Protein AF-A0A379VTI3-F1 (afdb_monomer_lite)

Secondary structure (DSSP, 8-state):
---EEE-SB-TTSHHHHHHHHTTSSEEE---HHHHHHHHHHHHTT-SEEEE-TTTTSTTSTTTTTTB-STT-----EEEEEETTEEEEEEEP---SEEEEE-SEEETT--EE-TTSS--TTHHHHHHHHHTTT-EEEEEESEEE-TT-S-TTTEEE-GGG-SEEEE-TT--SSTT-PPP-TTTTTSS-----S--PPPSSHHHHHHHHHHTT--TT-EEEE-SSTTTTHHHHHHHTT-GGGSEEE-TTSEESSEEPPGGGTT-EES-SEE--HHHHHHHHHTT--SEEEEE-SEE-TT--EE-SEETTEE-B-TTHHHHHTT-SSEEEE--SS-SS-EEEEETTEEEEEE----

Sequence (354 aa):
MVKWALCGHWGQSPRISELAEQNKIAAYNYPQGVLTQTLRASAAHQPGILSDIGIGTFVDPRQQGGKLNDVTKEDLIKLVEIDNKEYLYYKAIAPNVAFIRATTCDSEGYASFEDEVMYLDALVIAQAVHNNGGIVMMQVQKMVKKATLHPKSVRIPGYLVDIVVVDADQTQLYGGAPVNRFISGDFTLDDSTQLTLPLNQRKLVARRALFEMRKGAVGNVGVGIADGIGLVAREEGCADDFVLTVETGPVGGITSQGVAFGANVNTRAILDMTSQFDFYHGGGLDVCYLSFAEVDQHGNVGVHKFNGKIMGTGGFIDISATSQKIIFCGTLTAGSLKTEITDGKLNILQEGRR

InterPro domains:
  IPR004165 Coenzyme A transferase family I [PF01144] (2-166)
  IPR004165 Coenzyme A transferase family I [SM00882] (2-167)
  IPR037171 NagB/RpiA transferase-like [SSF100950] (1-178)
  IPR037171 NagB/RpiA transferase-like [SSF100950] (198-353)

pLDDT: mean 95.96, std 6.1, range [61.56, 98.94]

Structure (mmCIF, N/CA/C/O backbone):
data_AF-A0A379VTI3-F1
#
_entry.id   AF-A0A379VTI3-F1
#
loop_
_atom_site.group_PDB
_atom_site.id
_atom_site.type_symbol
_atom_site.label_atom_id
_atom_site.label_alt_id
_atom_site.label_comp_id
_atom_site.label_asym_id
_atom_site.label_entity_id
_atom_site.label_seq_id
_atom_site.pdbx_PDB_ins_code
_atom_site.Cartn_x
_atom_site.Cartn_y
_atom_site.Cartn_z
_atom_site.occupancy
_atom_site.B_iso_or_equiv
_atom_site.auth_seq_id
_atom_site.auth_comp_id
_atom_site.auth_asym_id
_atom_site.auth_atom_id
_atom_site.pdbx_PDB_model_num
ATOM 1 N N . MET A 1 1 ? 6.331 17.717 -19.295 1.00 89.88 1 MET A N 1
ATOM 2 C CA . MET A 1 1 ? 7.233 16.580 -19.011 1.00 89.88 1 MET A CA 1
ATOM 3 C C . MET A 1 1 ? 6.442 15.278 -18.916 1.00 89.88 1 MET A C 1
ATOM 5 O O . MET A 1 1 ? 6.730 14.379 -19.686 1.00 89.88 1 MET A O 1
ATOM 9 N N . VAL A 1 2 ? 5.409 15.188 -18.068 1.00 97.38 2 VAL A N 1
ATOM 10 C CA . VAL A 1 2 ? 4.504 14.019 -17.994 1.00 97.38 2 VAL A CA 1
ATOM 11 C C . VAL A 1 2 ? 3.337 14.166 -18.981 1.00 97.38 2 VAL A C 1
ATOM 13 O O . VAL A 1 2 ? 2.797 15.263 -19.107 1.00 97.38 2 VAL A O 1
ATOM 16 N N . LYS A 1 3 ? 2.960 13.080 -19.672 1.00 98.00 3 LYS A N 1
ATOM 17 C CA . LYS A 1 3 ? 1.801 13.010 -20.597 1.00 98.00 3 LYS A CA 1
ATOM 18 C C . LYS A 1 3 ? 0.770 11.932 -20.230 1.00 98.00 3 LYS A C 1
ATOM 20 O O . LYS A 1 3 ? -0.365 11.980 -20.691 1.00 98.00 3 LYS A O 1
ATOM 25 N N . TRP A 1 4 ? 1.181 10.952 -19.430 1.00 98.62 4 TRP A N 1
ATOM 26 C CA . TRP A 1 4 ? 0.410 9.769 -19.064 1.00 98.62 4 TRP A CA 1
ATOM 27 C C . TRP A 1 4 ? 0.851 9.318 -17.670 1.00 98.62 4 TRP A C 1
ATOM 29 O O . TRP A 1 4 ? 2.053 9.349 -17.391 1.00 98.62 4 TRP A O 1
ATOM 39 N N . ALA A 1 5 ? -0.090 8.930 -16.812 1.00 98.75 5 ALA A N 1
ATOM 40 C CA . ALA A 1 5 ? 0.184 8.407 -15.478 1.00 98.75 5 ALA A CA 1
ATOM 41 C C . ALA A 1 5 ? -0.822 7.314 -15.080 1.00 98.75 5 ALA A C 1
ATOM 43 O O . ALA A 1 5 ? -2.031 7.459 -15.271 1.00 98.75 5 ALA A O 1
ATOM 44 N N . LEU A 1 6 ? -0.301 6.249 -14.474 1.00 98.81 6 LEU A N 1
ATOM 45 C CA . LEU A 1 6 ? -1.049 5.196 -13.793 1.00 98.81 6 LEU A CA 1
ATOM 46 C C . LEU A 1 6 ? -0.513 5.112 -12.365 1.00 98.81 6 LEU A C 1
ATOM 48 O O . LEU A 1 6 ? 0.669 4.836 -12.167 1.00 98.81 6 LEU A O 1
ATOM 52 N N . CYS A 1 7 ? -1.366 5.381 -11.381 1.00 98.69 7 CYS A N 1
ATOM 53 C CA . CYS A 1 7 ? -0.973 5.402 -9.971 1.00 98.69 7 CYS A CA 1
ATOM 54 C C . CYS A 1 7 ? -2.000 4.659 -9.112 1.00 98.69 7 CYS A C 1
ATOM 56 O O . CYS A 1 7 ? -3.193 4.698 -9.411 1.00 98.69 7 CYS A O 1
ATOM 58 N N . GLY A 1 8 ? -1.540 4.015 -8.033 1.00 98.06 8 GLY A N 1
ATOM 59 C CA . GLY A 1 8 ? -2.411 3.368 -7.043 1.00 98.06 8 GLY A CA 1
ATOM 60 C C . GLY A 1 8 ? -3.078 4.371 -6.099 1.00 98.06 8 GLY A C 1
ATOM 61 O O . GLY A 1 8 ? -4.248 4.231 -5.758 1.00 98.06 8 GLY A O 1
ATOM 62 N N . HIS A 1 9 ? -2.365 5.439 -5.735 1.00 97.31 9 HIS A N 1
ATOM 63 C CA . HIS A 1 9 ? -2.866 6.515 -4.884 1.00 97.31 9 HIS A CA 1
ATOM 64 C C . HIS A 1 9 ? -2.393 7.874 -5.414 1.00 97.31 9 HIS A C 1
ATOM 66 O O . HIS A 1 9 ? -1.202 8.079 -5.639 1.00 97.31 9 HIS A O 1
ATOM 72 N N . TRP A 1 10 ? -3.323 8.802 -5.632 1.00 98.12 10 TRP A N 1
ATOM 73 C CA . TRP A 1 10 ? -3.066 10.071 -6.324 1.00 98.12 10 TRP A CA 1
ATOM 74 C C . TRP A 1 10 ? -2.885 11.243 -5.348 1.00 98.12 10 TRP A C 1
ATOM 76 O O . TRP A 1 10 ? -2.049 12.120 -5.563 1.00 98.12 10 TRP A O 1
ATOM 86 N N . GLY A 1 11 ? -3.606 11.230 -4.224 1.00 94.69 11 GLY A N 1
ATOM 87 C CA . GLY A 1 11 ? -3.661 12.337 -3.265 1.00 94.69 11 GLY A CA 1
ATOM 88 C C . GLY A 1 11 ? -2.326 12.694 -2.599 1.00 94.69 11 GLY A C 1
ATOM 89 O O . GLY A 1 11 ? -2.182 13.810 -2.110 1.00 94.69 11 GLY A O 1
ATOM 90 N N . GLN A 1 12 ? -1.332 11.795 -2.617 1.00 93.06 12 GLN A N 1
ATOM 91 C CA . GLN A 1 12 ? 0.012 12.062 -2.071 1.00 93.06 12 GLN A CA 1
ATOM 92 C C . GLN A 1 12 ? 0.873 12.950 -2.983 1.00 93.06 12 GLN A C 1
ATOM 94 O O . GLN A 1 12 ? 1.899 13.468 -2.556 1.00 93.06 12 GLN A O 1
ATOM 99 N N . SER A 1 13 ? 0.480 13.150 -4.244 1.00 95.81 13 SER A N 1
ATOM 100 C CA . SER A 1 13 ? 1.177 14.026 -5.194 1.00 95.81 13 SER A CA 1
ATOM 101 C C . SER A 1 13 ? 0.183 14.952 -5.904 1.00 95.81 13 SER A C 1
ATOM 103 O O . SER A 1 13 ? -0.030 14.836 -7.114 1.00 95.81 13 SER A O 1
ATOM 105 N N . PRO A 1 14 ? -0.416 15.920 -5.181 1.00 94.62 14 PRO A N 1
ATOM 106 C CA . PRO A 1 14 ? -1.572 16.681 -5.660 1.00 94.62 14 PRO A CA 1
ATOM 107 C C . PRO A 1 14 ? -1.308 17.480 -6.941 1.00 94.62 14 PRO A C 1
ATOM 109 O O . PRO A 1 14 ? -2.220 17.669 -7.735 1.00 94.62 14 PRO A O 1
ATOM 112 N N . ARG A 1 15 ? -0.062 17.894 -7.214 1.00 97.50 15 ARG A N 1
ATOM 113 C CA . ARG A 1 15 ? 0.280 18.589 -8.471 1.00 97.50 15 ARG A CA 1
ATOM 114 C C . ARG A 1 15 ? 0.156 17.692 -9.709 1.00 97.50 15 ARG A C 1
ATOM 116 O O . ARG A 1 15 ? -0.123 18.197 -10.790 1.00 97.50 15 ARG A O 1
ATOM 123 N N . ILE A 1 16 ? 0.358 16.378 -9.575 1.00 98.12 16 ILE A N 1
ATOM 124 C CA . ILE A 1 16 ? 0.101 15.418 -10.661 1.00 98.12 16 ILE A CA 1
ATOM 125 C C . ILE A 1 16 ? -1.406 15.182 -10.799 1.00 98.12 16 ILE A C 1
ATOM 127 O O . ILE A 1 16 ? -1.912 15.189 -11.923 1.00 98.12 16 ILE A O 1
ATOM 131 N N . SER A 1 17 ? -2.138 15.081 -9.682 1.00 98.00 17 SER A N 1
ATOM 132 C CA . SER A 1 17 ? -3.608 15.044 -9.692 1.00 98.00 17 SER A CA 1
ATOM 133 C C . SER A 1 17 ? -4.210 16.257 -10.394 1.00 98.00 17 SER A C 1
ATOM 135 O O . SER A 1 17 ? -5.091 16.093 -11.226 1.00 98.00 17 SER A O 1
ATOM 137 N N . GLU A 1 18 ? -3.687 17.462 -10.159 1.00 97.88 18 GLU A N 1
ATOM 138 C CA . GLU A 1 18 ? -4.140 18.689 -10.826 1.00 97.88 18 GLU A CA 1
ATOM 139 C C . GLU A 1 18 ? -3.981 18.630 -12.351 1.00 97.88 18 GLU A C 1
ATOM 141 O O . GLU A 1 18 ? -4.841 19.124 -13.079 1.00 97.88 18 GLU A O 1
ATOM 146 N N . LEU A 1 19 ? -2.915 18.001 -12.864 1.00 98.31 19 LEU A N 1
ATOM 147 C CA . LEU A 1 19 ? -2.770 17.786 -14.306 1.00 98.31 19 LEU A CA 1
ATOM 148 C C . LEU A 1 19 ? -3.864 16.854 -14.843 1.00 98.31 19 LEU A C 1
ATOM 150 O O . LEU A 1 19 ? -4.397 17.107 -15.924 1.00 98.31 19 LEU A O 1
ATOM 154 N N . ALA A 1 20 ? -4.210 15.801 -14.100 1.00 98.31 20 ALA A N 1
ATOM 155 C CA . ALA A 1 20 ? -5.294 14.894 -14.467 1.00 98.31 20 ALA A CA 1
ATOM 156 C C . ALA A 1 20 ? -6.669 15.580 -14.384 1.00 98.31 20 ALA A C 1
ATOM 158 O O . ALA A 1 20 ? -7.442 15.486 -15.335 1.00 98.31 20 ALA A O 1
ATOM 159 N N . GLU A 1 21 ? -6.945 16.326 -13.311 1.00 98.06 21 GLU A N 1
ATOM 160 C CA . GLU A 1 21 ? -8.165 17.130 -13.118 1.00 98.06 21 GLU A CA 1
ATOM 161 C C . GLU A 1 21 ? -8.370 18.126 -14.269 1.00 98.06 21 GLU A C 1
ATOM 163 O O . GLU A 1 21 ? -9.486 18.332 -14.737 1.00 98.06 21 GLU A O 1
ATOM 168 N N . GLN A 1 22 ? -7.279 18.711 -14.771 1.00 97.81 22 GLN A N 1
ATOM 169 C CA . GLN A 1 22 ? -7.288 19.679 -15.870 1.00 97.81 22 GLN A CA 1
ATOM 170 C C . GLN A 1 22 ? -7.237 19.031 -17.265 1.00 97.81 22 GLN A C 1
ATOM 172 O O . GLN A 1 22 ? -7.008 19.743 -18.243 1.00 97.81 22 GLN A O 1
ATOM 177 N N . ASN A 1 23 ? -7.411 17.707 -17.384 1.00 98.31 23 ASN A N 1
ATOM 178 C CA . ASN A 1 23 ? -7.319 16.967 -18.652 1.00 98.31 23 ASN A CA 1
ATOM 179 C C . ASN A 1 23 ? -5.988 17.183 -19.414 1.00 98.31 23 ASN A C 1
ATOM 181 O O . ASN A 1 23 ? -5.937 17.084 -20.639 1.00 98.31 23 ASN A O 1
ATOM 185 N N . LYS A 1 24 ? -4.888 17.482 -18.709 1.00 98.50 24 LYS A N 1
ATOM 186 C CA . LYS A 1 24 ? -3.565 17.729 -19.317 1.00 98.50 24 LYS A CA 1
ATOM 187 C C . LYS A 1 24 ? -2.751 16.456 -19.544 1.00 98.50 24 LYS A C 1
ATOM 189 O O . LYS A 1 24 ? -1.788 16.485 -20.307 1.00 98.50 24 LYS A O 1
ATOM 194 N N . ILE A 1 25 ? -3.109 15.364 -18.871 1.00 98.75 25 ILE A N 1
ATOM 195 C CA . ILE A 1 25 ? -2.471 14.048 -18.997 1.00 98.75 25 ILE A CA 1
ATOM 196 C C . ILE A 1 25 ? -3.533 12.952 -19.061 1.00 98.75 25 ILE A C 1
ATOM 198 O O . ILE A 1 25 ? -4.604 13.090 -18.465 1.00 98.75 25 ILE A O 1
ATOM 202 N N . ALA A 1 26 ? -3.215 11.842 -19.726 1.00 98.75 26 ALA A N 1
ATOM 203 C CA . ALA A 1 26 ? -3.968 10.605 -19.544 1.00 98.75 26 ALA A CA 1
ATOM 204 C C . ALA A 1 26 ? -3.710 10.052 -18.130 1.00 98.75 26 ALA A C 1
ATOM 206 O O . ALA A 1 26 ? -2.568 10.047 -17.669 1.00 98.75 26 ALA A O 1
ATOM 207 N N . ALA A 1 27 ? -4.762 9.630 -17.436 1.00 98.81 27 ALA A N 1
ATOM 208 C CA . ALA A 1 27 ? -4.747 9.353 -16.007 1.00 98.81 27 ALA A CA 1
ATOM 209 C C . ALA A 1 27 ? -5.585 8.115 -15.672 1.00 98.81 27 ALA A C 1
ATOM 211 O O . ALA A 1 27 ? -6.805 8.108 -15.858 1.00 98.81 27 ALA A O 1
ATOM 212 N N . TYR A 1 28 ? -4.920 7.097 -15.128 1.00 98.94 28 TYR A N 1
ATOM 213 C CA . TYR A 1 28 ? -5.528 5.841 -14.699 1.00 98.94 28 TYR A CA 1
ATOM 214 C C . TYR A 1 28 ? -5.283 5.583 -13.211 1.00 98.94 28 TYR A C 1
ATOM 216 O O . TYR A 1 28 ? -4.250 5.963 -12.649 1.00 98.94 28 TYR A O 1
ATOM 224 N N . ASN A 1 29 ? -6.210 4.872 -12.579 1.00 98.88 29 ASN A N 1
ATOM 225 C CA . ASN A 1 29 ? -6.040 4.342 -11.234 1.00 98.88 29 ASN A CA 1
ATOM 226 C C . ASN A 1 29 ? -6.412 2.862 -11.212 1.00 98.88 29 ASN A C 1
ATOM 228 O O . ASN A 1 29 ? -7.581 2.505 -11.336 1.00 98.88 29 ASN A O 1
ATOM 232 N N . TYR A 1 30 ? -5.398 2.014 -11.059 1.00 98.88 30 TYR A N 1
ATOM 233 C CA . TYR A 1 30 ? -5.592 0.629 -10.640 1.00 98.88 30 TYR A CA 1
ATOM 234 C C . TYR A 1 30 ? -5.622 0.566 -9.110 1.00 98.88 30 TYR A C 1
ATOM 236 O O . TYR A 1 30 ? -4.921 1.368 -8.483 1.00 98.88 30 TYR A O 1
ATOM 244 N N . PRO A 1 31 ? -6.354 -0.392 -8.509 1.00 98.88 31 PRO A N 1
ATOM 245 C CA . PRO A 1 31 ? -6.160 -0.751 -7.105 1.00 98.88 31 PRO A CA 1
ATOM 246 C C . PRO A 1 31 ? -4.666 -0.971 -6.826 1.00 98.88 31 PRO A C 1
ATOM 248 O O . PRO A 1 31 ? -3.943 -1.478 -7.688 1.00 98.88 31 PRO A O 1
ATOM 251 N N . GLN A 1 32 ? -4.162 -0.524 -5.676 1.00 98.81 32 GLN A N 1
ATOM 252 C CA . GLN A 1 32 ? -2.717 -0.474 -5.431 1.00 98.81 32 GLN A CA 1
ATOM 253 C C . GLN A 1 32 ? -2.083 -1.870 -5.427 1.00 98.81 32 GLN A C 1
ATOM 255 O O . GLN A 1 32 ? -0.985 -2.036 -5.962 1.00 98.81 32 GLN A O 1
ATOM 260 N N . GLY A 1 33 ? -2.792 -2.867 -4.895 1.00 98.81 33 GLY A N 1
ATOM 261 C CA . GLY A 1 33 ? -2.366 -4.265 -4.917 1.00 98.81 33 GLY A CA 1
ATOM 262 C C . GLY A 1 33 ? -2.326 -4.837 -6.325 1.00 98.81 33 GLY A C 1
ATOM 263 O O . GLY A 1 33 ? -1.309 -5.381 -6.754 1.00 98.81 33 GLY A O 1
ATOM 264 N N . VAL A 1 34 ? -3.394 -4.609 -7.088 1.00 98.88 34 VAL A N 1
ATOM 265 C CA . VAL A 1 34 ? -3.457 -4.972 -8.513 1.00 98.88 34 VAL A CA 1
ATOM 266 C C . VAL A 1 34 ? -2.320 -4.313 -9.302 1.00 98.88 34 VAL A C 1
ATOM 268 O O . VAL A 1 34 ? -1.673 -4.965 -10.120 1.00 98.88 34 VAL A O 1
ATOM 271 N N . LEU A 1 35 ? -2.013 -3.038 -9.042 1.00 98.94 35 LEU A N 1
ATOM 272 C CA . LEU A 1 35 ? -0.930 -2.325 -9.720 1.00 98.94 35 LEU A CA 1
ATOM 273 C C . LEU A 1 35 ? 0.427 -3.001 -9.482 1.00 98.94 35 LEU A C 1
ATOM 275 O O . LEU A 1 35 ? 1.125 -3.317 -10.447 1.00 98.94 35 LEU A O 1
ATOM 279 N N . THR A 1 36 ? 0.785 -3.280 -8.227 1.00 98.94 36 THR A N 1
ATOM 280 C CA . THR A 1 36 ? 2.064 -3.941 -7.919 1.00 98.94 36 THR A CA 1
ATOM 281 C C . THR A 1 36 ? 2.118 -5.379 -8.462 1.00 98.94 36 THR A C 1
ATOM 283 O O . THR A 1 36 ? 3.137 -5.806 -9.010 1.00 98.94 36 THR A O 1
ATOM 286 N N . GLN A 1 37 ? 0.994 -6.103 -8.472 1.00 98.94 37 GLN A N 1
ATOM 287 C CA . GLN A 1 37 ? 0.900 -7.419 -9.114 1.00 98.94 37 GLN A CA 1
ATOM 288 C C . GLN A 1 37 ? 1.071 -7.344 -10.639 1.00 98.94 37 GLN A C 1
ATOM 290 O O . GLN A 1 37 ? 1.739 -8.205 -11.212 1.00 98.94 37 GLN A O 1
ATOM 295 N N . THR A 1 38 ? 0.539 -6.318 -11.316 1.00 98.94 38 THR A N 1
ATOM 296 C CA . THR A 1 38 ? 0.763 -6.136 -12.763 1.00 98.94 38 THR A CA 1
ATOM 297 C C . THR A 1 38 ? 2.217 -5.802 -13.096 1.00 98.94 38 THR A C 1
ATOM 299 O O . THR A 1 38 ? 2.707 -6.234 -14.141 1.00 98.94 38 THR A O 1
ATOM 302 N N . LEU A 1 39 ? 2.943 -5.114 -12.205 1.00 98.88 39 LEU A N 1
ATOM 303 C CA . LEU A 1 39 ? 4.392 -4.936 -12.344 1.00 98.88 39 LEU A CA 1
ATOM 304 C C . LEU A 1 39 ? 5.116 -6.283 -12.225 1.00 98.88 39 LEU A C 1
ATOM 306 O O . LEU A 1 39 ? 5.914 -6.618 -13.103 1.00 98.88 39 LEU A O 1
ATOM 310 N N . ARG A 1 40 ? 4.765 -7.105 -11.226 1.00 98.88 40 ARG A N 1
ATOM 311 C CA . ARG A 1 40 ? 5.299 -8.473 -11.066 1.00 98.88 40 ARG A CA 1
ATOM 312 C C . ARG A 1 40 ? 5.001 -9.357 -12.280 1.00 98.88 40 ARG A C 1
ATOM 314 O O . ARG A 1 40 ? 5.876 -10.088 -12.732 1.00 98.88 40 ARG A O 1
ATOM 321 N N . ALA A 1 41 ? 3.804 -9.252 -12.851 1.00 98.88 41 ALA A N 1
ATOM 322 C CA . ALA A 1 41 ? 3.434 -9.944 -14.084 1.00 98.88 41 ALA A CA 1
ATOM 323 C C . ALA A 1 41 ? 4.289 -9.479 -15.274 1.00 98.88 41 ALA A C 1
ATOM 325 O O . ALA A 1 41 ? 4.801 -10.305 -16.031 1.00 98.88 41 ALA A O 1
ATOM 326 N N . SER A 1 42 ? 4.516 -8.166 -15.406 1.00 98.81 42 SER A N 1
ATOM 327 C CA . SER A 1 42 ? 5.348 -7.616 -16.481 1.00 98.81 42 SER A CA 1
ATOM 328 C C . SER A 1 42 ? 6.813 -8.052 -16.382 1.00 98.81 42 SER A C 1
ATOM 330 O O . SER A 1 42 ? 7.426 -8.334 -17.410 1.00 98.81 42 SER A O 1
ATOM 332 N N . ALA A 1 43 ? 7.348 -8.217 -15.166 1.00 98.69 43 ALA A N 1
ATOM 333 C CA . ALA A 1 43 ? 8.672 -8.797 -14.940 1.00 98.69 43 ALA A CA 1
ATOM 334 C C . ALA A 1 43 ? 8.798 -10.223 -15.497 1.00 98.69 43 ALA A C 1
ATOM 336 O O . ALA A 1 43 ? 9.875 -10.614 -15.937 1.00 98.69 43 ALA A O 1
ATOM 337 N N . ALA A 1 44 ? 7.705 -10.986 -15.531 1.00 98.75 44 ALA A N 1
ATOM 338 C CA . ALA A 1 44 ? 7.646 -12.324 -16.117 1.00 98.75 44 ALA A CA 1
ATOM 339 C C . ALA A 1 44 ? 7.140 -12.336 -17.576 1.00 98.75 44 ALA A C 1
ATOM 341 O O . ALA A 1 44 ? 6.796 -13.400 -18.090 1.00 98.75 44 ALA A O 1
ATOM 342 N N . HIS A 1 45 ? 7.046 -11.169 -18.230 1.00 98.75 45 HIS A N 1
ATOM 343 C CA . HIS A 1 45 ? 6.478 -10.981 -19.578 1.00 98.75 45 HIS A CA 1
ATOM 344 C C . HIS A 1 45 ? 5.047 -11.513 -19.746 1.00 98.75 45 HIS A C 1
ATOM 346 O O . HIS A 1 45 ? 4.590 -11.784 -20.858 1.00 98.75 45 HIS A O 1
ATOM 352 N N . GLN A 1 46 ? 4.301 -11.624 -18.649 1.00 98.81 46 GLN A N 1
ATOM 353 C CA . GLN A 1 46 ? 2.877 -11.915 -18.713 1.00 98.81 46 GLN A CA 1
ATOM 354 C C . GLN A 1 46 ? 2.133 -10.659 -19.198 1.00 98.81 46 GLN A C 1
ATOM 356 O O . GLN A 1 46 ? 2.473 -9.543 -18.796 1.00 98.81 46 GLN A O 1
ATOM 361 N N . PRO A 1 47 ? 1.112 -10.797 -20.062 1.00 98.50 47 PRO A N 1
ATOM 362 C CA . PRO A 1 47 ? 0.472 -9.646 -20.706 1.00 98.50 47 PRO A CA 1
ATOM 363 C C . PRO A 1 47 ? -0.429 -8.833 -19.758 1.00 98.50 47 PRO A C 1
ATOM 365 O O . PRO A 1 47 ? -0.804 -7.696 -20.071 1.00 98.50 47 PRO A O 1
ATOM 368 N N . GLY A 1 48 ? -0.789 -9.411 -18.612 1.00 98.75 48 GLY A N 1
ATOM 369 C CA . GLY A 1 48 ? -1.711 -8.871 -17.622 1.00 98.75 48 GLY A CA 1
ATOM 370 C C . GLY A 1 48 ? -2.008 -9.891 -16.528 1.00 98.75 48 GLY A C 1
ATOM 371 O O . GLY A 1 48 ? -1.479 -11.002 -16.562 1.00 98.75 48 GLY A O 1
ATOM 372 N N . ILE A 1 49 ? -2.864 -9.511 -15.584 1.00 98.81 49 ILE A N 1
ATOM 373 C CA . ILE A 1 49 ? -3.369 -10.400 -14.530 1.00 98.81 49 ILE A CA 1
ATOM 374 C C . ILE A 1 49 ? -4.892 -10.476 -14.583 1.00 98.81 49 ILE A C 1
ATOM 376 O O . ILE A 1 49 ? -5.544 -9.559 -15.082 1.00 98.81 49 ILE A O 1
ATOM 380 N N . LEU A 1 50 ? -5.447 -11.560 -14.051 1.00 98.62 50 LEU A N 1
ATOM 381 C CA . LEU A 1 50 ? -6.879 -11.725 -13.825 1.00 98.62 50 LEU A CA 1
ATOM 382 C C . LEU A 1 50 ? -7.151 -11.565 -12.332 1.00 98.62 50 LEU A C 1
ATOM 384 O O . LEU A 1 50 ? -6.491 -12.207 -11.519 1.00 98.62 50 LEU A O 1
ATOM 388 N N . SER A 1 51 ? -8.098 -10.701 -11.981 1.00 98.69 51 SER A N 1
ATOM 389 C CA . SER A 1 51 ? -8.496 -10.446 -10.598 1.00 98.69 51 SER A CA 1
ATOM 390 C C . SER A 1 51 ? -9.943 -9.963 -10.561 1.00 98.69 51 SER A C 1
ATOM 392 O O . SER A 1 51 ? -10.359 -9.198 -11.425 1.00 98.69 51 SER A O 1
ATOM 394 N N . ASP A 1 52 ? -10.730 -10.410 -9.590 1.00 98.44 52 ASP A N 1
ATOM 395 C CA . ASP A 1 52 ? -12.090 -9.912 -9.337 1.00 98.44 52 ASP A CA 1
ATOM 396 C C . ASP A 1 52 ? -12.096 -8.627 -8.485 1.00 98.44 52 ASP A C 1
ATOM 398 O O . ASP A 1 52 ? -13.116 -7.940 -8.381 1.00 98.44 52 ASP A O 1
ATOM 402 N N . ILE A 1 53 ? -10.938 -8.236 -7.944 1.00 98.81 53 ILE A N 1
ATOM 403 C CA . ILE A 1 53 ? -10.744 -6.974 -7.233 1.00 98.81 53 ILE A CA 1
ATOM 404 C C . ILE A 1 53 ? -11.094 -5.816 -8.170 1.00 98.81 53 ILE A C 1
ATOM 406 O O . ILE A 1 53 ? -10.468 -5.633 -9.213 1.00 98.81 53 ILE A O 1
ATOM 410 N N . GLY A 1 54 ? -12.095 -5.018 -7.789 1.00 98.69 54 GLY A N 1
ATOM 411 C CA . GLY A 1 54 ? -12.572 -3.853 -8.541 1.00 98.69 54 GLY A CA 1
ATOM 412 C C . GLY A 1 54 ? -13.867 -4.061 -9.333 1.00 98.69 54 GLY A C 1
ATOM 413 O O . GLY A 1 54 ? -14.418 -3.062 -9.808 1.00 98.69 54 GLY A O 1
ATOM 414 N N . ILE A 1 55 ? -14.391 -5.291 -9.436 1.00 98.69 55 ILE A N 1
ATOM 415 C CA . ILE A 1 55 ? -15.725 -5.557 -10.006 1.00 98.69 55 ILE A CA 1
ATOM 416 C C . ILE A 1 55 ? -16.778 -4.693 -9.297 1.00 98.69 55 ILE A C 1
ATOM 418 O O . ILE A 1 55 ? -16.772 -4.559 -8.075 1.00 98.69 55 ILE A O 1
ATOM 422 N N . GLY A 1 56 ? -17.676 -4.070 -10.065 1.00 98.06 56 GLY A N 1
ATOM 423 C CA . GLY A 1 56 ? -18.743 -3.228 -9.511 1.00 98.06 56 GLY A CA 1
ATOM 424 C C . GLY A 1 56 ? -18.288 -1.862 -8.976 1.00 98.06 56 GLY A C 1
ATOM 425 O O . GLY A 1 56 ? -19.113 -1.105 -8.466 1.00 98.06 56 GLY A O 1
ATOM 426 N N . THR A 1 57 ? -17.014 -1.494 -9.134 1.00 98.69 57 THR A N 1
ATOM 427 C CA . THR A 1 57 ? -16.486 -0.162 -8.780 1.00 98.69 57 THR A CA 1
ATOM 428 C C . THR A 1 57 ? -16.214 0.683 -10.031 1.00 98.69 57 THR A C 1
ATOM 430 O O . THR A 1 57 ? -16.336 0.198 -11.153 1.00 98.69 57 THR A O 1
ATOM 433 N N . PHE A 1 58 ? -15.744 1.928 -9.876 1.00 98.62 58 PHE A N 1
ATOM 434 C CA . PHE A 1 58 ? -15.332 2.759 -11.021 1.00 98.62 58 PHE A CA 1
ATOM 435 C C . PHE A 1 58 ? -14.188 2.140 -11.856 1.00 98.62 58 PHE A C 1
ATOM 437 O O . PHE A 1 58 ? -13.952 2.556 -12.993 1.00 98.62 58 PHE A O 1
ATOM 444 N N . VAL A 1 59 ? -13.458 1.170 -11.295 1.00 98.75 59 VAL A N 1
ATOM 445 C CA . VAL A 1 59 ? -12.396 0.425 -11.986 1.00 98.75 59 VAL A CA 1
ATOM 446 C C . VAL A 1 59 ? -12.976 -0.566 -13.001 1.00 98.75 59 VAL A C 1
ATOM 448 O O . VAL A 1 59 ? -12.343 -0.842 -14.018 1.00 98.75 59 VAL A O 1
ATOM 451 N N . ASP A 1 60 ? -14.201 -1.043 -12.776 1.00 98.81 60 ASP A N 1
ATOM 452 C CA . ASP A 1 60 ? -14.921 -1.916 -13.699 1.00 98.81 60 ASP A CA 1
ATOM 453 C C . ASP A 1 60 ? -15.135 -1.202 -15.054 1.00 98.81 60 ASP A C 1
ATOM 455 O O . ASP A 1 60 ? -15.587 -0.049 -15.081 1.00 98.81 60 ASP A O 1
ATOM 459 N N . PRO A 1 61 ? -14.827 -1.840 -16.200 1.00 98.62 61 PRO A N 1
ATOM 460 C CA . PRO A 1 61 ? -15.002 -1.240 -17.524 1.00 98.62 61 PRO A CA 1
ATOM 461 C C . PRO A 1 61 ? -16.467 -0.959 -17.886 1.00 98.62 61 PRO A C 1
ATOM 463 O O . PRO A 1 61 ? -16.716 -0.170 -18.794 1.00 98.62 61 PRO A O 1
ATOM 466 N N . ARG A 1 62 ? -17.441 -1.549 -17.177 1.00 98.62 62 ARG A N 1
ATOM 467 C CA . ARG A 1 62 ? -18.869 -1.198 -17.299 1.00 98.62 62 ARG A CA 1
ATOM 468 C C . ARG A 1 62 ? -19.200 0.169 -16.685 1.00 98.62 62 ARG A C 1
ATOM 470 O O . ARG A 1 62 ? -20.273 0.705 -16.944 1.00 98.62 62 ARG A O 1
ATOM 477 N N . GLN A 1 63 ? -18.293 0.706 -15.868 1.00 98.50 63 GLN A N 1
ATOM 478 C CA . GLN A 1 63 ? -18.358 2.030 -15.257 1.00 98.50 63 GLN A CA 1
ATOM 479 C C . GLN A 1 63 ? -17.342 2.965 -15.933 1.00 98.50 63 GLN A C 1
ATOM 481 O O . GLN A 1 63 ? -17.580 3.441 -17.042 1.00 98.50 63 GLN A O 1
ATOM 486 N N . GLN A 1 64 ? -16.195 3.221 -15.293 1.00 98.44 64 GLN A N 1
ATOM 487 C CA . GLN A 1 64 ? -15.179 4.149 -15.797 1.00 98.44 64 GLN A CA 1
ATOM 488 C C . GLN A 1 64 ? -13.910 3.430 -16.279 1.00 98.44 64 GLN A C 1
ATOM 490 O O . GLN A 1 64 ? -13.039 4.077 -16.863 1.00 98.44 64 GLN A O 1
ATOM 495 N N . GLY A 1 65 ? -13.764 2.119 -16.050 1.00 98.62 65 GLY A N 1
ATOM 496 C CA . GLY A 1 65 ? -12.572 1.367 -16.456 1.00 98.62 65 GLY A CA 1
ATOM 497 C C . GLY A 1 65 ? -11.275 1.897 -15.834 1.00 98.62 65 GLY A C 1
ATOM 498 O O . GLY A 1 65 ? -10.228 1.880 -16.480 1.00 98.62 65 GLY A O 1
ATOM 499 N N . GLY A 1 66 ? -11.354 2.479 -14.630 1.00 98.56 66 GLY A N 1
ATOM 500 C CA . GLY A 1 66 ? -10.213 3.080 -13.929 1.00 98.56 66 GLY A CA 1
ATOM 501 C C . GLY A 1 66 ? -9.708 4.397 -14.534 1.00 98.56 66 GLY A C 1
ATOM 502 O O . GLY A 1 66 ? -8.687 4.921 -14.086 1.00 98.56 66 GLY A O 1
ATOM 503 N N . LYS A 1 67 ? -10.399 4.952 -15.538 1.00 98.81 67 LYS A N 1
ATOM 504 C CA . LYS A 1 67 ? -10.061 6.228 -16.185 1.00 98.81 67 LYS A CA 1
ATOM 505 C C . LYS A 1 67 ? -10.511 7.388 -15.301 1.00 98.81 67 LYS A C 1
ATOM 507 O O . LYS A 1 67 ? -11.644 7.420 -14.823 1.00 98.81 67 LYS A O 1
ATOM 512 N N . LEU A 1 68 ? -9.630 8.361 -15.078 1.00 98.56 68 LEU A N 1
ATOM 513 C CA . LEU A 1 68 ? -9.885 9.423 -14.099 1.00 98.56 68 LEU A CA 1
ATOM 514 C C . LEU A 1 68 ? -10.423 10.727 -14.692 1.00 98.56 68 LEU A C 1
ATOM 516 O O . LEU A 1 68 ? -10.957 11.551 -13.941 1.00 98.56 68 LEU A O 1
ATOM 520 N N . ASN A 1 69 ? -10.299 10.917 -16.004 1.00 98.44 69 ASN A N 1
ATOM 521 C CA . ASN A 1 69 ? -10.673 12.143 -16.701 1.00 98.44 69 ASN A CA 1
ATOM 522 C C . ASN A 1 69 ? -11.122 11.866 -18.148 1.00 98.44 69 ASN A C 1
ATOM 524 O O . ASN A 1 69 ? -11.007 10.745 -18.646 1.00 98.44 69 ASN A O 1
ATOM 528 N N . ASP A 1 70 ? -11.606 12.903 -18.829 1.00 97.94 70 ASP A N 1
ATOM 529 C CA . ASP A 1 70 ? -12.202 12.779 -20.159 1.00 97.94 70 ASP A CA 1
ATOM 530 C C . ASP A 1 70 ? -11.167 12.564 -21.260 1.00 97.94 70 ASP A C 1
ATOM 532 O O . ASP A 1 70 ? -11.480 11.922 -22.259 1.00 97.94 70 ASP A O 1
ATOM 536 N N . VAL A 1 71 ? -9.940 13.076 -21.121 1.00 98.38 71 VAL A N 1
ATOM 537 C CA . VAL A 1 71 ? -8.890 12.881 -22.139 1.00 98.38 71 VAL A CA 1
ATOM 538 C C . VAL A 1 71 ? -8.378 11.432 -22.181 1.00 98.38 71 VAL A C 1
ATOM 540 O O . VAL A 1 71 ? -7.798 11.002 -23.178 1.00 98.38 71 VAL A O 1
ATOM 543 N N . THR A 1 72 ? -8.626 10.647 -21.132 1.00 98.75 72 THR A N 1
ATOM 544 C CA . THR A 1 72 ? -8.207 9.245 -21.035 1.00 98.75 72 THR A CA 1
ATOM 545 C C . THR A 1 72 ? -9.197 8.332 -21.749 1.00 98.75 72 THR A C 1
ATOM 547 O O . THR A 1 72 ? -10.354 8.234 -21.346 1.00 98.75 72 THR A O 1
ATOM 550 N N . LYS A 1 73 ? -8.755 7.661 -22.822 1.00 98.31 73 LYS A N 1
ATOM 551 C CA . LYS A 1 73 ? -9.646 6.891 -23.711 1.00 98.31 73 LYS A CA 1
ATOM 552 C C . LYS A 1 73 ? -9.317 5.408 -23.839 1.00 98.31 73 LYS A C 1
ATOM 554 O O . LYS A 1 73 ? -10.252 4.618 -23.912 1.00 98.31 73 LYS A O 1
ATOM 559 N N . GLU A 1 74 ? -8.041 5.039 -23.865 1.00 98.56 74 GLU A N 1
ATOM 560 C CA . GLU A 1 74 ? -7.600 3.654 -24.078 1.00 98.56 74 GLU A CA 1
ATOM 561 C C . GLU A 1 74 ? -8.096 2.717 -22.962 1.00 98.56 74 GLU A C 1
ATOM 563 O O . GLU A 1 74 ? -8.101 3.075 -21.785 1.00 98.56 74 GLU A O 1
ATOM 568 N N . ASP A 1 75 ? -8.539 1.516 -23.332 1.00 98.69 75 ASP A N 1
ATOM 569 C CA . ASP A 1 75 ? -8.979 0.499 -22.378 1.00 98.69 75 ASP A CA 1
ATOM 570 C C . ASP A 1 75 ? -7.797 -0.348 -21.912 1.00 98.69 75 ASP A C 1
ATOM 572 O O . ASP A 1 75 ? -7.203 -1.100 -22.689 1.00 98.69 75 ASP A O 1
ATOM 576 N N . LEU A 1 76 ? -7.486 -0.262 -20.619 1.00 98.88 76 LEU A N 1
ATOM 577 C CA . LEU A 1 76 ? -6.464 -1.099 -19.986 1.00 98.88 76 LEU A CA 1
ATOM 578 C C . LEU A 1 76 ? -7.060 -2.279 -19.205 1.00 98.88 76 LEU A C 1
ATOM 580 O O . LEU A 1 76 ? -6.345 -3.227 -18.879 1.00 98.88 76 LEU A O 1
ATOM 584 N N . ILE A 1 77 ? -8.368 -2.228 -18.942 1.00 98.88 77 ILE A N 1
ATOM 585 C CA . ILE A 1 77 ? -9.109 -3.199 -18.139 1.00 98.88 77 ILE A CA 1
ATOM 586 C C . ILE A 1 77 ? -10.221 -3.793 -18.997 1.00 98.88 77 ILE A C 1
ATOM 588 O O . ILE A 1 77 ? -10.909 -3.065 -19.714 1.00 98.88 77 ILE A O 1
ATOM 592 N N . LYS A 1 78 ? -10.399 -5.112 -18.938 1.00 98.62 78 LYS A N 1
ATOM 593 C CA . LYS A 1 78 ? -11.468 -5.821 -19.654 1.00 98.62 78 LYS A CA 1
ATOM 594 C C . LYS A 1 78 ? -12.187 -6.774 -18.715 1.00 98.62 78 LYS A C 1
ATOM 596 O O . LYS A 1 78 ? -11.545 -7.379 -17.866 1.00 98.62 78 LYS A O 1
ATOM 601 N N . LEU A 1 79 ? -13.489 -6.944 -18.908 1.00 98.56 79 LEU A N 1
ATOM 602 C CA . LEU A 1 79 ? -14.243 -8.006 -18.250 1.00 98.56 79 LEU A CA 1
ATOM 603 C C . LEU A 1 79 ? -13.959 -9.336 -18.964 1.00 98.56 79 LEU A C 1
ATOM 605 O O . LEU A 1 79 ? -13.974 -9.391 -20.196 1.00 98.56 79 LEU A O 1
ATOM 609 N N . VAL A 1 80 ? -13.678 -10.384 -18.198 1.00 98.31 80 VAL A N 1
ATOM 610 C CA . VAL A 1 80 ? -13.425 -11.748 -18.677 1.00 98.31 80 VAL A CA 1
ATOM 611 C C . VAL A 1 80 ? -14.199 -12.716 -17.787 1.00 98.31 80 VAL A C 1
ATOM 613 O O . VAL A 1 80 ? -14.316 -12.484 -16.590 1.00 98.31 80 VAL A O 1
ATOM 616 N N . GLU A 1 81 ? -14.711 -13.804 -18.354 1.00 98.00 81 GLU A N 1
ATOM 617 C CA . GLU A 1 81 ? -15.388 -14.858 -17.598 1.00 98.00 81 GLU A CA 1
ATOM 618 C C . GLU A 1 81 ? -14.576 -16.154 -17.657 1.00 98.00 81 GLU A C 1
ATOM 620 O O . GLU A 1 81 ? -14.177 -16.597 -18.737 1.00 98.00 81 GLU A O 1
ATOM 625 N N . ILE A 1 82 ? -14.305 -16.743 -16.492 1.00 97.50 82 ILE A N 1
ATOM 626 C CA . ILE A 1 82 ? -13.606 -18.025 -16.333 1.00 97.50 82 ILE A CA 1
ATOM 627 C C . ILE A 1 82 ? -14.349 -18.813 -15.260 1.00 97.50 82 ILE A C 1
ATOM 629 O O . ILE A 1 82 ? -14.711 -18.256 -14.228 1.00 97.50 82 ILE A O 1
ATOM 633 N N . ASP A 1 83 ? -14.607 -20.097 -15.506 1.00 96.12 83 ASP A N 1
ATOM 634 C CA . ASP A 1 83 ? -15.315 -20.981 -14.568 1.00 96.12 83 ASP A CA 1
ATOM 635 C C . ASP A 1 83 ? -16.666 -20.417 -14.073 1.00 96.12 83 ASP A C 1
ATOM 637 O O . ASP A 1 83 ? -17.041 -20.576 -12.910 1.00 96.12 83 ASP A O 1
ATOM 641 N N . ASN A 1 84 ? -17.414 -19.760 -14.972 1.00 96.81 84 ASN A N 1
ATOM 642 C CA . ASN A 1 84 ? -18.683 -19.065 -14.697 1.00 96.81 84 ASN A CA 1
ATOM 643 C C . ASN A 1 84 ? -18.578 -17.949 -13.637 1.00 96.81 84 ASN A C 1
ATOM 645 O O . ASN A 1 84 ? -19.544 -17.667 -12.923 1.00 96.81 84 ASN A O 1
ATOM 649 N N . LYS A 1 85 ? -17.399 -17.335 -13.496 1.00 97.75 85 LYS A N 1
ATOM 650 C CA . LYS A 1 85 ? -17.158 -16.177 -12.630 1.00 97.75 85 LYS A CA 1
ATOM 651 C C . LYS A 1 85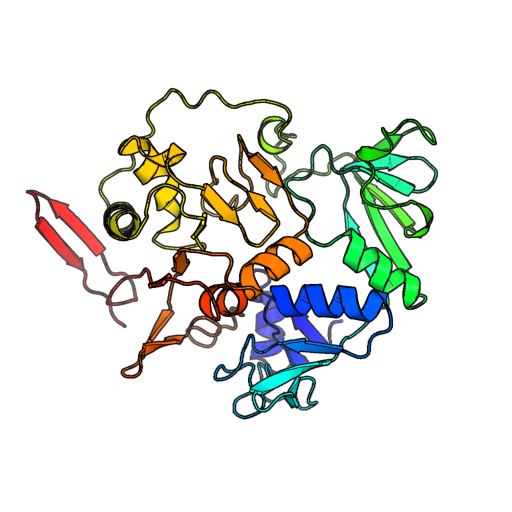 ? -16.568 -15.024 -13.431 1.00 97.75 85 LYS A C 1
ATOM 653 O O . LYS A 1 85 ? -15.698 -15.225 -14.279 1.00 97.75 85 LYS A O 1
ATOM 658 N N . GLU A 1 86 ? -17.044 -13.817 -13.142 1.00 98.38 86 GLU A N 1
ATOM 659 C CA . GLU A 1 86 ? -16.503 -12.586 -13.713 1.00 98.38 86 GLU A CA 1
ATOM 660 C C . GLU A 1 86 ? -15.169 -12.219 -13.054 1.00 98.38 86 GLU A C 1
ATOM 662 O O . GLU A 1 86 ? -15.036 -12.223 -11.832 1.00 98.38 86 GLU A O 1
ATOM 667 N N . TYR A 1 87 ? -14.208 -11.831 -13.884 1.00 98.81 87 TYR A N 1
ATOM 668 C CA . TYR A 1 87 ? -12.920 -11.275 -13.500 1.00 98.81 87 TYR A CA 1
ATOM 669 C C . TYR A 1 87 ? -12.634 -10.025 -14.329 1.00 98.81 87 TYR A C 1
ATOM 671 O O . TYR A 1 87 ? -13.098 -9.870 -15.461 1.00 98.81 87 TYR A O 1
ATOM 679 N N . LEU A 1 88 ? -11.797 -9.148 -13.792 1.00 98.88 88 LEU A N 1
ATOM 680 C CA . LEU A 1 88 ? -11.165 -8.077 -14.539 1.00 98.88 88 LEU A CA 1
ATOM 681 C C . LEU A 1 88 ? -9.775 -8.532 -14.985 1.00 98.88 88 LEU A C 1
ATOM 683 O O . LEU A 1 88 ? -8.918 -8.909 -14.186 1.00 98.88 88 LEU A O 1
ATOM 687 N N . TYR A 1 89 ? -9.545 -8.488 -16.291 1.00 98.88 89 TYR A N 1
ATOM 688 C CA . TYR A 1 89 ? -8.213 -8.542 -16.863 1.00 98.88 89 TYR A CA 1
ATOM 689 C C . TYR A 1 89 ? -7.587 -7.153 -16.794 1.00 98.88 89 TYR A C 1
ATOM 691 O O . TYR A 1 89 ? -8.068 -6.226 -17.448 1.00 98.88 89 TYR A O 1
ATOM 699 N N . TYR A 1 90 ? -6.489 -7.031 -16.056 1.00 98.94 90 TYR A N 1
ATOM 700 C CA . TYR A 1 90 ? -5.688 -5.818 -15.959 1.00 98.94 90 TYR A CA 1
ATOM 701 C C . TYR A 1 90 ? -4.445 -5.950 -16.828 1.00 98.94 90 TYR A C 1
ATOM 703 O O . TYR A 1 90 ? -3.589 -6.801 -16.577 1.00 98.94 90 TYR A O 1
ATOM 711 N N . LYS A 1 91 ? -4.314 -5.095 -17.846 1.00 98.88 91 LYS A N 1
ATOM 712 C CA . LYS A 1 91 ? -3.131 -5.080 -18.712 1.00 98.88 91 LYS A CA 1
ATOM 713 C C . LYS A 1 91 ? -1.878 -4.731 -17.906 1.00 98.88 91 LYS A C 1
ATOM 715 O O . LYS A 1 91 ? -1.850 -3.704 -17.229 1.00 98.88 91 LYS A O 1
ATOM 720 N N . ALA A 1 92 ? -0.837 -5.550 -18.045 1.00 98.81 92 ALA A N 1
ATOM 721 C CA . ALA A 1 92 ? 0.482 -5.271 -17.498 1.00 98.81 92 ALA A CA 1
ATOM 722 C C . ALA A 1 92 ? 1.226 -4.267 -18.391 1.00 98.81 92 ALA A C 1
ATOM 724 O O . ALA A 1 92 ? 1.203 -4.364 -19.624 1.00 98.81 92 ALA A O 1
ATOM 725 N N . ILE A 1 93 ? 1.875 -3.289 -17.760 1.00 98.62 93 ILE A N 1
ATOM 726 C CA . ILE A 1 93 ? 2.649 -2.239 -18.426 1.00 98.62 93 ILE A CA 1
ATOM 727 C C . ILE A 1 93 ? 4.050 -2.255 -17.821 1.00 98.62 93 ILE A C 1
ATOM 729 O O . ILE A 1 93 ? 4.223 -1.921 -16.652 1.00 98.62 93 ILE A O 1
ATOM 733 N N . ALA A 1 94 ? 5.039 -2.649 -18.621 1.00 98.31 94 ALA A N 1
ATOM 734 C CA . ALA A 1 94 ? 6.432 -2.689 -18.196 1.00 98.31 94 ALA A CA 1
ATOM 735 C C . ALA A 1 94 ? 7.061 -1.284 -18.298 1.00 98.31 94 ALA A C 1
ATOM 737 O O . ALA A 1 94 ? 7.031 -0.690 -19.383 1.00 98.31 94 ALA A O 1
ATOM 738 N N . PRO A 1 95 ? 7.642 -0.729 -17.219 1.00 98.69 95 PRO A N 1
ATOM 739 C CA . PRO A 1 95 ? 8.348 0.547 -17.289 1.00 98.69 95 PRO A CA 1
ATOM 740 C C . PRO A 1 95 ? 9.700 0.405 -18.009 1.00 98.69 95 PRO A C 1
ATOM 742 O O . PRO A 1 95 ? 10.259 -0.685 -18.108 1.00 98.69 95 PRO A O 1
ATOM 745 N N . ASN A 1 96 ? 10.249 1.517 -18.507 1.00 98.81 96 ASN A N 1
ATOM 746 C CA . ASN A 1 96 ? 11.584 1.546 -19.129 1.00 98.81 96 ASN A CA 1
ATOM 747 C C . ASN A 1 96 ? 12.678 2.089 -18.202 1.00 98.81 96 ASN A C 1
ATOM 749 O O . ASN A 1 96 ? 13.859 1.917 -18.483 1.00 98.81 96 ASN A O 1
ATOM 753 N N . VAL A 1 97 ? 12.301 2.782 -17.129 1.00 98.88 97 VAL A N 1
ATOM 754 C CA . VAL A 1 97 ? 13.232 3.351 -16.151 1.00 98.88 97 VAL A CA 1
ATOM 755 C C . VAL A 1 97 ? 12.655 3.136 -14.761 1.00 98.88 97 VAL A C 1
ATOM 757 O O . VAL A 1 97 ? 11.457 3.345 -14.559 1.00 98.88 97 VAL A O 1
ATOM 760 N N . ALA A 1 98 ? 13.503 2.741 -13.816 1.00 98.88 98 ALA A N 1
ATOM 761 C CA . ALA A 1 98 ? 13.159 2.632 -12.405 1.00 98.88 98 ALA A CA 1
ATOM 762 C C . ALA A 1 98 ? 14.003 3.596 -11.574 1.00 98.88 98 ALA A C 1
ATOM 764 O O . ALA A 1 98 ? 15.222 3.641 -11.726 1.00 98.88 98 ALA A O 1
ATOM 765 N N . PHE A 1 99 ? 13.346 4.311 -10.661 1.00 98.94 99 PHE A N 1
ATOM 766 C CA . PHE A 1 99 ? 13.993 4.984 -9.539 1.00 98.94 99 PHE A CA 1
ATOM 767 C C . PHE A 1 99 ? 13.641 4.211 -8.274 1.00 98.94 99 PHE A C 1
ATOM 769 O O . PHE A 1 99 ? 12.499 4.245 -7.819 1.00 98.94 99 PHE A O 1
ATOM 776 N N . ILE A 1 100 ? 14.618 3.480 -7.748 1.00 98.88 100 ILE A N 1
ATOM 777 C CA . ILE A 1 100 ? 14.489 2.678 -6.529 1.00 98.88 100 ILE A CA 1
ATOM 778 C C . ILE A 1 100 ? 15.468 3.178 -5.467 1.00 98.88 100 ILE A C 1
ATOM 780 O O . ILE A 1 100 ? 16.360 3.984 -5.739 1.00 98.88 100 ILE A O 1
ATOM 784 N N . ARG A 1 101 ? 15.295 2.702 -4.238 1.00 98.88 101 ARG A N 1
ATOM 785 C CA . ARG A 1 101 ? 16.111 3.092 -3.092 1.00 98.88 101 ARG A CA 1
ATOM 786 C C . ARG A 1 101 ? 16.383 1.890 -2.196 1.00 98.88 101 ARG A C 1
ATOM 788 O O . ARG A 1 101 ? 15.531 1.014 -2.077 1.00 98.88 101 ARG A O 1
ATOM 795 N N . ALA A 1 102 ? 17.554 1.884 -1.572 1.00 98.88 102 ALA A N 1
ATOM 796 C CA . ALA A 1 102 ? 17.943 0.966 -0.507 1.00 98.88 102 ALA A CA 1
ATOM 797 C C . ALA A 1 102 ? 18.812 1.709 0.525 1.00 98.88 102 ALA A C 1
ATOM 799 O O . ALA A 1 102 ? 19.167 2.873 0.320 1.00 98.88 102 ALA A O 1
ATOM 800 N N . THR A 1 103 ? 19.185 1.056 1.626 1.00 98.88 103 THR A N 1
ATOM 801 C CA . THR A 1 103 ? 20.077 1.672 2.621 1.00 98.88 103 THR A CA 1
ATOM 802 C C . THR A 1 103 ? 21.533 1.590 2.172 1.00 98.88 103 THR A C 1
ATOM 804 O O . THR A 1 103 ? 22.237 2.599 2.130 1.00 98.88 103 THR A O 1
ATOM 807 N N . THR A 1 104 ? 21.985 0.392 1.807 1.00 98.94 104 THR A N 1
ATOM 808 C CA . THR A 1 104 ? 23.389 0.109 1.490 1.00 98.94 104 THR A CA 1
ATOM 809 C C . THR A 1 104 ? 23.472 -0.808 0.280 1.00 98.94 104 THR A C 1
ATOM 811 O O . THR A 1 104 ? 22.656 -1.719 0.148 1.00 98.94 104 THR A O 1
ATOM 814 N N . CYS A 1 105 ? 24.479 -0.629 -0.577 1.00 98.88 105 CYS A N 1
ATOM 815 C CA . CYS A 1 105 ? 24.860 -1.654 -1.552 1.00 98.88 105 CYS A CA 1
ATOM 816 C C . CYS A 1 105 ? 26.366 -1.929 -1.560 1.00 98.88 105 CYS A C 1
ATOM 818 O O . CYS A 1 105 ? 27.159 -1.135 -1.058 1.00 98.88 105 CYS A O 1
ATOM 820 N N . ASP A 1 106 ? 26.783 -3.074 -2.093 1.00 98.81 106 ASP A N 1
ATOM 821 C CA . ASP A 1 106 ? 28.200 -3.334 -2.344 1.00 98.81 106 ASP A CA 1
ATOM 822 C C . ASP A 1 106 ? 28.663 -2.788 -3.708 1.00 98.81 106 ASP A C 1
ATOM 824 O O . ASP A 1 106 ? 27.883 -2.229 -4.480 1.00 98.81 106 ASP A O 1
ATOM 828 N N . SER A 1 107 ? 29.952 -2.940 -4.023 1.00 98.50 107 SER A N 1
ATOM 829 C CA . SER A 1 107 ? 30.523 -2.459 -5.290 1.00 98.50 107 SER A CA 1
ATOM 830 C C . SER A 1 107 ? 29.972 -3.140 -6.551 1.00 98.50 107 SER A C 1
ATOM 832 O O . SER A 1 107 ? 30.300 -2.698 -7.647 1.00 98.50 107 SER A O 1
ATOM 834 N N . GLU A 1 108 ? 29.193 -4.219 -6.421 1.00 98.81 108 GLU A N 1
ATOM 835 C CA . GLU A 1 108 ? 28.500 -4.889 -7.530 1.00 98.81 108 GLU A CA 1
ATOM 836 C C . GLU A 1 108 ? 26.993 -4.588 -7.543 1.00 98.81 108 GLU A C 1
ATOM 838 O O . GLU A 1 108 ? 26.274 -5.139 -8.369 1.00 98.81 108 GLU A O 1
ATOM 843 N N . GLY A 1 109 ? 26.509 -3.717 -6.649 1.00 98.75 109 GLY A N 1
ATOM 844 C CA . GLY A 1 109 ? 25.117 -3.275 -6.591 1.00 98.75 109 GLY A CA 1
ATOM 845 C C . GLY A 1 109 ? 24.195 -4.152 -5.742 1.00 98.75 109 GLY A C 1
ATOM 846 O O . GLY A 1 109 ? 23.003 -3.860 -5.670 1.00 98.75 109 GLY A O 1
ATOM 847 N N . TYR A 1 110 ? 24.693 -5.204 -5.077 1.00 98.94 110 TYR A N 1
ATOM 848 C CA . TYR A 1 110 ? 23.856 -6.015 -4.183 1.00 98.94 110 TYR A CA 1
ATOM 849 C C . TYR A 1 110 ? 23.426 -5.170 -2.986 1.00 98.94 110 TYR A C 1
ATOM 851 O O . TYR A 1 110 ? 24.292 -4.638 -2.294 1.00 98.94 110 TYR A O 1
ATOM 859 N N . ALA A 1 111 ? 22.119 -5.047 -2.737 1.00 98.94 111 ALA A N 1
ATOM 860 C CA . ALA A 1 111 ? 21.589 -4.055 -1.798 1.00 98.94 111 ALA A CA 1
ATOM 861 C C . ALA A 1 111 ? 20.802 -4.634 -0.615 1.00 98.94 111 ALA A C 1
ATOM 863 O O . ALA A 1 111 ? 20.017 -5.578 -0.771 1.00 98.94 111 ALA A O 1
ATOM 864 N N . SER A 1 112 ? 20.977 -4.015 0.554 1.00 98.94 112 SER A N 1
ATOM 865 C CA . SER A 1 112 ? 20.253 -4.268 1.804 1.00 98.94 112 SER A CA 1
ATOM 866 C C . SER A 1 112 ? 19.443 -3.043 2.256 1.00 98.94 112 SER A C 1
ATOM 868 O O . SER A 1 112 ? 19.670 -1.914 1.818 1.00 98.94 112 SER A O 1
ATOM 870 N N . PHE A 1 113 ? 18.436 -3.299 3.091 1.00 98.81 113 PHE A N 1
ATOM 871 C CA . PHE A 1 113 ? 17.383 -2.352 3.486 1.00 98.81 113 PHE A CA 1
ATOM 872 C C . PHE A 1 113 ? 17.362 -2.158 5.010 1.00 98.81 113 PHE A C 1
ATOM 874 O O . PHE A 1 113 ? 16.300 -2.022 5.603 1.00 98.81 113 PHE A O 1
ATOM 881 N N . GLU A 1 114 ? 18.522 -2.244 5.661 1.00 98.75 114 GLU A N 1
ATOM 882 C CA . GLU A 1 114 ? 18.623 -2.329 7.120 1.00 98.75 114 GLU A CA 1
ATOM 883 C C . GLU A 1 114 ? 18.125 -1.088 7.869 1.00 98.75 114 GLU A C 1
ATOM 885 O O . GLU A 1 114 ? 17.719 -1.229 9.012 1.00 98.75 114 GLU A O 1
ATOM 890 N N . ASP A 1 115 ? 18.112 0.094 7.244 1.00 98.62 115 ASP A N 1
ATOM 891 C CA . ASP A 1 115 ? 17.567 1.312 7.856 1.00 98.62 115 ASP A CA 1
ATOM 892 C C . ASP A 1 115 ? 16.287 1.807 7.168 1.00 98.62 115 ASP A C 1
ATOM 894 O O . ASP A 1 115 ? 15.693 2.785 7.622 1.00 98.62 115 ASP A O 1
ATOM 898 N N . GLU A 1 116 ? 15.833 1.172 6.083 1.00 98.38 116 GLU A N 1
ATOM 899 C CA . GLU A 1 116 ? 14.576 1.564 5.443 1.00 98.38 116 GLU A CA 1
ATOM 900 C C . GLU A 1 116 ? 13.375 1.189 6.320 1.00 98.38 116 GLU A C 1
ATOM 902 O O . GLU A 1 116 ? 13.378 0.178 7.016 1.00 98.38 116 GLU A O 1
ATOM 907 N N . VAL A 1 117 ? 12.301 1.980 6.240 1.00 97.25 117 VAL A N 1
ATOM 908 C CA . VAL A 1 117 ? 11.071 1.730 7.012 1.00 97.25 117 VAL A CA 1
ATOM 909 C C . VAL A 1 117 ? 10.413 0.398 6.620 1.00 97.25 117 VAL A C 1
ATOM 911 O O . VAL A 1 117 ? 9.789 -0.266 7.444 1.00 97.25 117 VAL A O 1
ATOM 914 N N . MET A 1 118 ? 10.504 0.026 5.340 1.00 96.75 118 MET A N 1
ATOM 915 C CA . MET A 1 118 ? 9.905 -1.181 4.765 1.00 96.75 118 MET A CA 1
ATOM 916 C C . MET A 1 118 ? 10.476 -1.461 3.366 1.00 96.75 118 MET A C 1
ATOM 918 O O . MET A 1 118 ? 11.248 -0.667 2.831 1.00 96.75 118 MET A O 1
ATOM 922 N N . TYR A 1 119 ? 10.078 -2.581 2.754 1.00 98.50 119 TYR A N 1
ATOM 923 C CA . TYR A 1 119 ? 10.590 -3.003 1.442 1.00 98.50 119 TYR A CA 1
ATOM 924 C C . TYR A 1 119 ? 9.792 -2.475 0.244 1.00 98.50 119 TYR A C 1
ATOM 926 O O . TYR A 1 119 ? 10.365 -2.301 -0.833 1.00 98.50 119 TYR A O 1
ATOM 934 N N . LEU A 1 120 ? 8.482 -2.252 0.417 1.00 98.50 120 LEU A N 1
ATOM 935 C CA . LEU A 1 120 ? 7.538 -2.002 -0.678 1.00 98.50 120 LEU A CA 1
ATOM 936 C C . LEU A 1 120 ? 7.676 -3.076 -1.772 1.00 98.50 120 LEU A C 1
ATOM 938 O O . LEU A 1 120 ? 7.683 -4.265 -1.462 1.00 98.50 120 LEU A O 1
ATOM 942 N N . ASP A 1 121 ? 7.783 -2.677 -3.033 1.00 98.62 121 ASP A N 1
ATOM 943 C CA . ASP A 1 121 ? 7.897 -3.536 -4.209 1.00 98.62 121 ASP A CA 1
ATOM 944 C C . ASP A 1 121 ? 9.180 -3.254 -5.016 1.00 98.62 121 ASP A C 1
ATOM 946 O O . ASP A 1 121 ? 9.243 -3.482 -6.224 1.00 98.62 121 ASP A O 1
ATOM 950 N N . ALA A 1 122 ? 10.250 -2.802 -4.346 1.00 98.88 122 ALA A N 1
ATOM 951 C CA . ALA A 1 122 ? 11.503 -2.396 -4.993 1.00 98.88 122 ALA A CA 1
ATOM 952 C C . ALA A 1 122 ? 12.130 -3.494 -5.880 1.00 98.88 122 ALA A C 1
ATOM 954 O O . ALA A 1 122 ? 12.571 -3.212 -6.995 1.00 98.88 122 ALA A O 1
ATOM 955 N N . LEU A 1 123 ? 12.128 -4.755 -5.422 1.00 98.94 123 LEU A N 1
ATOM 956 C CA . LEU A 1 123 ? 12.605 -5.893 -6.220 1.00 98.94 123 LEU A CA 1
ATOM 957 C C . LEU A 1 123 ? 11.734 -6.119 -7.465 1.00 98.94 123 LEU A C 1
ATOM 959 O O . LEU A 1 123 ? 12.265 -6.341 -8.551 1.00 98.94 123 LEU A O 1
ATOM 963 N N . VAL A 1 124 ? 10.409 -6.036 -7.314 1.00 98.88 124 VAL A N 1
ATOM 964 C CA . VAL A 1 124 ? 9.449 -6.212 -8.413 1.00 98.88 124 VAL A CA 1
ATOM 965 C C . VAL A 1 124 ? 9.656 -5.138 -9.480 1.00 98.88 124 VAL A C 1
ATOM 967 O O . VAL A 1 124 ? 9.723 -5.459 -10.666 1.00 98.88 124 VAL A O 1
ATOM 970 N N . ILE A 1 125 ? 9.833 -3.879 -9.068 1.00 98.94 125 ILE A N 1
ATOM 971 C CA . ILE A 1 125 ? 10.122 -2.760 -9.972 1.00 98.94 125 ILE A CA 1
ATOM 972 C C . ILE A 1 125 ? 11.441 -2.991 -10.722 1.00 98.94 125 ILE A C 1
ATOM 974 O O . ILE A 1 125 ? 11.480 -2.848 -11.945 1.00 98.94 125 ILE A O 1
ATOM 978 N N . ALA A 1 126 ? 12.508 -3.376 -10.012 1.00 98.94 126 ALA A N 1
ATOM 979 C CA . ALA A 1 126 ? 13.813 -3.632 -10.620 1.00 98.94 126 ALA A CA 1
ATOM 980 C C . ALA A 1 126 ? 13.734 -4.740 -11.682 1.00 98.94 126 ALA A C 1
ATOM 982 O O . ALA A 1 126 ? 14.212 -4.560 -12.800 1.00 98.94 126 ALA A O 1
ATOM 983 N N . GLN A 1 127 ? 13.065 -5.856 -11.374 1.00 98.94 127 GLN A N 1
ATOM 984 C CA . GLN A 1 127 ? 12.877 -6.960 -12.319 1.00 98.94 127 GLN A CA 1
ATOM 985 C C . GLN A 1 127 ? 12.024 -6.557 -13.530 1.00 98.94 127 GLN A C 1
ATOM 987 O O . GLN A 1 127 ? 12.374 -6.902 -14.658 1.00 98.94 127 GLN A O 1
ATOM 992 N N . ALA A 1 128 ? 10.932 -5.813 -13.314 1.00 98.88 128 ALA A N 1
ATOM 993 C CA . ALA A 1 128 ? 10.047 -5.348 -14.383 1.00 98.88 128 ALA A CA 1
ATOM 994 C C . ALA A 1 128 ? 10.784 -4.470 -15.402 1.00 98.88 128 ALA A C 1
ATOM 996 O O . ALA A 1 128 ? 10.592 -4.626 -16.607 1.00 98.88 128 ALA A O 1
ATOM 997 N N . VAL A 1 129 ? 11.652 -3.576 -14.926 1.00 98.94 129 VAL A N 1
ATOM 998 C CA . VAL A 1 129 ? 12.443 -2.694 -15.791 1.00 98.94 129 VAL A CA 1
ATOM 999 C C . VAL A 1 129 ? 13.607 -3.433 -16.443 1.00 98.94 129 VAL A C 1
ATOM 1001 O O . VAL A 1 129 ? 13.778 -3.319 -17.657 1.00 98.94 129 VAL A O 1
ATOM 1004 N N . HIS A 1 130 ? 14.361 -4.230 -15.682 1.00 98.88 130 HIS A N 1
ATOM 1005 C CA . HIS A 1 130 ? 15.496 -4.998 -16.199 1.00 98.88 130 HIS A CA 1
ATOM 1006 C C . HIS A 1 130 ? 15.073 -5.941 -17.336 1.00 98.88 130 HIS A C 1
ATOM 1008 O O . HIS A 1 130 ? 15.626 -5.889 -18.435 1.00 98.88 130 HIS A O 1
ATOM 1014 N N . ASN A 1 131 ? 14.019 -6.738 -17.128 1.00 98.81 131 ASN A N 1
ATOM 1015 C CA . ASN A 1 131 ? 13.531 -7.684 -18.138 1.00 98.81 131 ASN A CA 1
ATOM 1016 C C . ASN A 1 131 ? 12.857 -6.998 -19.337 1.00 98.81 131 ASN A C 1
ATOM 1018 O O . ASN A 1 131 ? 12.620 -7.643 -20.357 1.00 98.81 131 ASN A O 1
ATOM 1022 N N . ASN A 1 132 ? 12.558 -5.701 -19.245 1.00 98.75 132 ASN A N 1
ATOM 1023 C CA . ASN A 1 132 ? 12.078 -4.880 -20.356 1.00 98.75 132 ASN A CA 1
ATOM 1024 C C . ASN A 1 132 ? 13.222 -4.149 -21.093 1.00 98.75 132 ASN A C 1
ATOM 1026 O O . ASN A 1 132 ? 12.967 -3.260 -21.904 1.00 98.75 132 ASN A O 1
ATOM 1030 N N . GLY A 1 133 ? 14.485 -4.484 -20.795 1.00 98.75 133 GLY A N 1
ATOM 1031 C CA . GLY A 1 133 ? 15.662 -3.826 -21.374 1.00 98.75 133 GLY A CA 1
ATOM 1032 C C . GLY A 1 133 ? 15.797 -2.354 -20.969 1.00 98.75 133 GLY A C 1
ATOM 1033 O O . GLY A 1 133 ? 16.347 -1.556 -21.728 1.00 98.75 133 GLY A O 1
ATOM 1034 N N . GLY A 1 134 ? 15.216 -1.982 -19.827 1.00 98.75 134 GLY A N 1
ATOM 1035 C CA . GLY A 1 134 ? 15.249 -0.632 -19.283 1.00 98.75 134 GLY A CA 1
ATOM 1036 C C . GLY A 1 134 ? 16.492 -0.340 -18.440 1.00 98.75 134 GLY A C 1
ATOM 1037 O O . GLY A 1 134 ? 17.457 -1.093 -18.463 1.00 98.75 134 GLY A O 1
ATOM 1038 N N . ILE A 1 135 ? 16.447 0.770 -17.695 1.00 98.94 135 ILE A N 1
ATOM 1039 C CA . ILE A 1 135 ? 17.535 1.223 -16.815 1.00 98.94 135 ILE A CA 1
ATOM 1040 C C . ILE A 1 135 ? 17.027 1.363 -15.377 1.00 98.94 135 ILE A C 1
ATOM 1042 O O . ILE A 1 135 ? 16.111 2.144 -15.099 1.00 98.94 135 ILE A O 1
ATOM 1046 N N . VAL A 1 136 ? 17.655 0.654 -14.448 1.00 98.94 136 VAL A N 1
ATOM 1047 C CA . VAL A 1 136 ? 17.386 0.706 -13.012 1.00 98.94 136 VAL A CA 1
ATOM 1048 C C . VAL A 1 136 ? 18.414 1.602 -12.328 1.00 98.94 136 VAL A C 1
ATOM 1050 O O . VAL A 1 136 ? 19.601 1.282 -12.253 1.00 98.94 136 VAL A O 1
ATOM 1053 N N . MET A 1 137 ? 17.942 2.732 -11.800 1.00 98.94 137 MET A N 1
ATOM 1054 C CA . MET A 1 137 ? 18.745 3.663 -11.011 1.00 98.94 137 MET A CA 1
ATOM 1055 C C . MET A 1 137 ? 18.375 3.527 -9.533 1.00 98.94 137 MET A C 1
ATOM 1057 O O . MET A 1 137 ? 17.210 3.686 -9.160 1.00 98.94 137 MET A O 1
ATOM 1061 N N . MET A 1 138 ? 19.365 3.236 -8.692 1.00 98.94 138 MET A N 1
ATOM 1062 C CA . MET A 1 138 ? 19.184 3.000 -7.263 1.00 98.94 138 MET A CA 1
ATOM 1063 C C . MET A 1 138 ? 19.928 4.036 -6.428 1.00 98.94 138 MET A C 1
ATOM 1065 O O . MET A 1 138 ? 21.152 4.139 -6.504 1.00 98.94 138 MET A O 1
ATOM 1069 N N . GLN A 1 139 ? 19.191 4.770 -5.594 1.00 98.94 139 GLN A N 1
ATOM 1070 C CA . GLN A 1 139 ? 19.787 5.606 -4.557 1.00 98.94 139 GLN A CA 1
ATOM 1071 C C . GLN A 1 139 ? 20.125 4.762 -3.317 1.00 98.94 139 GLN A C 1
ATOM 1073 O O . GLN A 1 139 ? 19.314 3.937 -2.890 1.00 98.94 139 GLN A O 1
ATOM 1078 N N . VAL A 1 140 ? 21.305 4.972 -2.731 1.00 98.94 140 VAL A N 1
ATOM 1079 C CA . VAL A 1 140 ? 21.725 4.360 -1.458 1.00 98.94 140 VAL A CA 1
ATOM 1080 C C . VAL A 1 140 ? 22.358 5.388 -0.531 1.00 98.94 140 VAL A C 1
ATOM 1082 O O . VAL A 1 140 ? 22.945 6.364 -0.994 1.00 98.94 140 VAL A O 1
ATOM 1085 N N . GLN A 1 141 ? 22.315 5.135 0.777 1.00 98.88 141 GLN A N 1
ATOM 1086 C CA . GLN A 1 141 ? 22.997 5.978 1.758 1.00 98.88 141 GLN A CA 1
ATOM 1087 C C . GLN A 1 141 ? 24.519 5.779 1.717 1.00 98.88 141 GLN A C 1
ATOM 1089 O O . GLN A 1 141 ? 25.289 6.729 1.851 1.00 98.88 141 GLN A O 1
ATOM 1094 N N . LYS A 1 142 ? 24.977 4.539 1.512 1.00 98.81 142 LYS A N 1
ATOM 1095 C CA . LYS A 1 142 ? 26.405 4.193 1.489 1.00 98.81 142 LYS A CA 1
ATOM 1096 C C . LYS A 1 142 ? 26.700 2.983 0.612 1.00 98.81 142 LYS A C 1
ATOM 1098 O O . LYS A 1 142 ? 25.826 2.160 0.343 1.00 98.81 142 LYS A O 1
ATOM 1103 N N . MET A 1 143 ? 27.969 2.860 0.224 1.00 98.88 143 MET A N 1
ATOM 1104 C CA . MET A 1 143 ? 28.505 1.670 -0.432 1.00 98.88 143 MET A CA 1
ATOM 1105 C C . MET A 1 143 ? 29.501 0.932 0.463 1.00 98.88 143 MET A C 1
ATOM 1107 O O . MET A 1 143 ? 30.232 1.553 1.237 1.00 98.88 143 MET A O 1
ATOM 1111 N N . VAL A 1 144 ? 29.560 -0.392 0.330 1.00 98.88 144 VAL A N 1
ATOM 1112 C CA . VAL A 1 144 ? 30.494 -1.264 1.059 1.00 98.88 144 VAL A CA 1
ATOM 1113 C C . VAL A 1 144 ? 31.325 -2.133 0.114 1.00 98.88 144 VAL A C 1
ATOM 1115 O O . VAL A 1 144 ? 31.121 -2.167 -1.101 1.00 98.88 144 VAL A O 1
ATOM 1118 N N . LYS A 1 145 ? 32.309 -2.845 0.672 1.00 98.62 145 LYS A N 1
ATOM 1119 C CA . LYS A 1 145 ? 33.149 -3.777 -0.084 1.00 98.62 145 LYS A CA 1
ATOM 1120 C C . LYS A 1 145 ? 32.297 -4.909 -0.676 1.00 98.62 145 LYS A C 1
ATOM 1122 O O . LYS A 1 145 ? 31.371 -5.399 -0.036 1.00 98.62 145 LYS A O 1
ATOM 1127 N N . LYS A 1 146 ? 32.662 -5.364 -1.879 1.00 98.75 146 LYS A N 1
ATOM 1128 C CA . LYS A 1 146 ? 32.089 -6.555 -2.523 1.00 98.75 146 LYS A CA 1
ATOM 1129 C C . LYS A 1 146 ? 31.913 -7.716 -1.541 1.00 98.75 146 LYS A C 1
ATOM 1131 O O . LYS A 1 146 ? 32.868 -8.076 -0.846 1.00 98.75 146 LYS A O 1
ATOM 1136 N N . ALA A 1 147 ? 30.732 -8.334 -1.571 1.00 98.25 147 ALA A N 1
ATOM 1137 C CA . ALA A 1 147 ? 30.420 -9.569 -0.854 1.00 98.25 147 ALA A CA 1
ATOM 1138 C C . ALA A 1 147 ? 30.659 -9.509 0.671 1.00 98.25 147 ALA A C 1
ATOM 11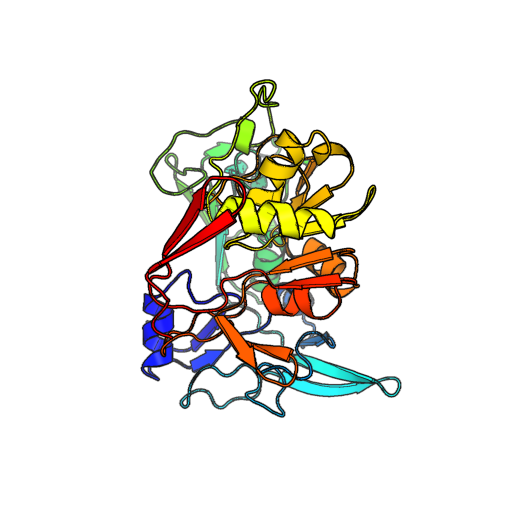40 O O . ALA A 1 147 ? 30.971 -10.526 1.290 1.00 98.25 147 ALA A O 1
ATOM 1141 N N . THR A 1 148 ? 30.516 -8.329 1.290 1.00 98.69 148 THR A N 1
ATOM 1142 C CA . THR A 1 148 ? 30.535 -8.191 2.760 1.00 98.69 148 THR A CA 1
ATOM 1143 C C . THR A 1 148 ? 29.151 -8.053 3.385 1.00 98.69 148 THR A C 1
ATOM 1145 O O . THR A 1 148 ? 29.029 -8.145 4.604 1.00 98.69 148 THR A O 1
ATOM 1148 N N . LEU A 1 149 ? 28.107 -7.830 2.582 1.00 98.81 149 LEU A N 1
ATOM 1149 C CA . LEU A 1 149 ? 26.725 -7.876 3.058 1.00 98.81 149 LEU A CA 1
ATOM 1150 C C . LEU A 1 149 ? 26.324 -9.321 3.369 1.00 98.81 149 LEU A C 1
ATOM 1152 O O . LEU A 1 149 ? 26.688 -10.249 2.645 1.00 98.81 149 LEU A O 1
ATOM 1156 N N . HIS A 1 150 ? 25.544 -9.520 4.433 1.00 98.81 150 HIS A N 1
ATOM 1157 C CA . HIS A 1 150 ? 25.019 -10.844 4.746 1.00 98.81 150 HIS A CA 1
ATOM 1158 C C . HIS A 1 150 ? 24.057 -11.295 3.629 1.00 98.81 150 HIS A C 1
ATOM 1160 O O . HIS A 1 150 ? 23.091 -10.585 3.337 1.00 98.81 150 HIS A O 1
ATOM 1166 N N . PRO A 1 151 ? 24.244 -12.481 3.022 1.00 98.62 151 PRO A N 1
ATOM 1167 C CA . PRO A 1 151 ? 23.533 -12.854 1.799 1.00 98.62 151 PRO A CA 1
ATOM 1168 C C . PRO A 1 151 ? 22.012 -12.974 1.973 1.00 98.62 151 PRO A C 1
ATOM 1170 O O . PRO A 1 151 ? 21.277 -12.728 1.026 1.00 98.62 151 PRO A O 1
ATOM 1173 N N . LYS A 1 152 ? 21.512 -13.299 3.176 1.00 98.69 152 LYS A N 1
ATOM 1174 C CA . LYS A 1 152 ? 20.056 -13.324 3.447 1.00 98.69 152 LYS A CA 1
ATOM 1175 C C . LYS A 1 152 ? 19.440 -11.938 3.678 1.00 98.69 152 LYS A C 1
ATOM 1177 O O . LYS A 1 152 ? 18.220 -11.824 3.694 1.00 98.69 152 LYS A O 1
ATOM 1182 N N . SER A 1 153 ? 20.267 -10.916 3.887 1.00 98.75 153 SER A N 1
ATOM 1183 C CA . SER A 1 153 ? 19.821 -9.529 4.076 1.00 98.75 153 SER A CA 1
ATOM 1184 C C . SER A 1 153 ? 19.785 -8.754 2.757 1.00 98.75 153 SER A C 1
ATOM 1186 O O . SER A 1 153 ? 19.205 -7.673 2.695 1.00 98.75 153 SER A O 1
ATOM 1188 N N . VAL A 1 154 ? 20.381 -9.307 1.697 1.00 98.88 154 VAL A N 1
ATOM 1189 C CA . VAL A 1 154 ? 20.289 -8.753 0.347 1.00 98.88 154 VAL A CA 1
ATOM 1190 C C . VAL A 1 154 ? 18.863 -8.926 -0.174 1.00 98.88 154 VAL A C 1
ATOM 1192 O O . VAL A 1 154 ? 18.319 -10.030 -0.174 1.00 98.88 154 VAL A O 1
ATOM 1195 N N . ARG A 1 155 ? 18.260 -7.826 -0.630 1.00 98.88 155 ARG A N 1
ATOM 1196 C CA . ARG A 1 155 ? 16.898 -7.793 -1.189 1.00 98.88 155 ARG A CA 1
ATOM 1197 C C . ARG A 1 155 ? 16.888 -7.578 -2.697 1.00 98.88 155 ARG A C 1
ATOM 1199 O O . ARG A 1 155 ? 15.988 -8.074 -3.366 1.00 98.88 155 ARG A O 1
ATOM 1206 N N . ILE A 1 156 ? 17.891 -6.877 -3.226 1.00 98.94 156 ILE A N 1
ATOM 1207 C CA . ILE A 1 156 ? 18.047 -6.625 -4.661 1.00 98.94 156 ILE A CA 1
ATOM 1208 C C . ILE A 1 156 ? 19.415 -7.161 -5.097 1.00 98.94 156 ILE A C 1
ATOM 1210 O O . ILE A 1 156 ? 20.440 -6.669 -4.616 1.00 98.94 156 ILE A O 1
ATOM 1214 N N . PRO A 1 157 ? 19.454 -8.189 -5.963 1.00 98.88 157 PRO A N 1
ATOM 1215 C CA . PRO A 1 157 ? 20.688 -8.652 -6.582 1.00 98.88 157 PRO A CA 1
ATOM 1216 C C . PRO A 1 157 ? 21.311 -7.579 -7.478 1.00 98.88 157 PRO A C 1
ATOM 1218 O O . PRO A 1 157 ? 20.607 -6.924 -8.244 1.00 98.88 157 PRO A O 1
ATOM 1221 N N . GLY A 1 158 ? 22.637 -7.444 -7.427 1.00 98.81 158 GLY A N 1
ATOM 1222 C CA . GLY A 1 158 ? 23.335 -6.339 -8.085 1.00 98.81 158 GLY A CA 1
ATOM 1223 C C . GLY A 1 158 ? 23.211 -6.292 -9.608 1.00 98.81 158 GLY A C 1
ATOM 1224 O O . GLY A 1 158 ? 23.176 -5.215 -10.186 1.00 98.81 158 GLY A O 1
ATOM 1225 N N . TYR A 1 159 ? 23.024 -7.441 -10.264 1.00 98.75 159 TYR A N 1
ATOM 1226 C CA . TYR A 1 159 ? 22.839 -7.511 -11.720 1.00 98.75 159 TYR A CA 1
ATOM 1227 C C . TYR A 1 159 ? 21.523 -6.892 -12.224 1.00 98.75 159 TYR A C 1
ATOM 1229 O O . TYR A 1 159 ? 21.349 -6.756 -13.431 1.00 98.75 159 TYR A O 1
ATOM 1237 N N . LEU A 1 160 ? 20.591 -6.551 -11.327 1.00 98.88 160 LEU A N 1
ATOM 1238 C CA . LEU A 1 160 ? 19.376 -5.811 -11.674 1.00 98.88 160 LEU A CA 1
ATOM 1239 C C . LEU A 1 160 ? 19.582 -4.292 -11.648 1.00 98.88 160 LEU A C 1
ATOM 1241 O O . LEU A 1 160 ? 18.648 -3.570 -11.975 1.00 98.88 160 LEU A O 1
ATOM 1245 N N . VAL A 1 161 ? 20.742 -3.806 -11.200 1.00 98.88 161 VAL A N 1
ATOM 1246 C CA . VAL A 1 161 ? 21.019 -2.383 -10.986 1.00 98.88 161 VAL A CA 1
ATOM 1247 C C . VAL A 1 161 ? 22.011 -1.891 -12.033 1.00 98.88 161 VAL A C 1
ATOM 1249 O O . VAL A 1 161 ? 23.122 -2.403 -12.131 1.00 98.88 161 VAL A O 1
ATOM 1252 N N . ASP A 1 162 ? 21.631 -0.848 -12.770 1.00 98.88 162 ASP A N 1
ATOM 1253 C CA . ASP A 1 162 ? 22.472 -0.261 -13.817 1.00 98.88 162 ASP A CA 1
ATOM 1254 C C . ASP A 1 162 ? 23.260 0.953 -13.313 1.00 98.88 162 ASP A C 1
ATOM 1256 O O . ASP A 1 162 ? 24.403 1.180 -13.710 1.00 98.88 162 ASP A O 1
ATOM 1260 N N . ILE A 1 163 ? 22.645 1.761 -12.441 1.00 98.94 163 ILE A N 1
ATOM 1261 C CA . ILE A 1 163 ? 23.233 2.996 -11.911 1.00 98.94 163 ILE A CA 1
ATOM 1262 C C . ILE A 1 163 ? 23.008 3.059 -10.404 1.00 98.94 163 ILE A C 1
ATOM 1264 O O . ILE A 1 163 ? 21.877 2.953 -9.934 1.00 98.94 163 ILE A O 1
ATOM 1268 N N . VAL A 1 164 ? 24.079 3.304 -9.649 1.00 98.88 164 VAL A N 1
ATOM 1269 C CA . VAL A 1 164 ? 24.017 3.600 -8.213 1.00 98.88 164 VAL A CA 1
ATOM 1270 C C . VAL A 1 164 ? 24.295 5.083 -7.988 1.00 98.88 164 VAL A C 1
ATOM 1272 O O . VAL A 1 164 ? 25.280 5.618 -8.498 1.00 98.88 164 VAL A O 1
ATOM 1275 N N . VAL A 1 165 ? 23.444 5.738 -7.200 1.00 98.88 165 VAL A N 1
ATOM 1276 C CA . VAL A 1 165 ? 23.631 7.116 -6.729 1.00 98.88 165 VAL A CA 1
ATOM 1277 C C . VAL A 1 165 ? 23.784 7.087 -5.214 1.00 98.88 165 VAL A C 1
ATOM 1279 O O . VAL A 1 165 ? 22.902 6.603 -4.511 1.00 98.88 165 VAL A O 1
ATOM 1282 N N . VAL A 1 166 ? 24.905 7.591 -4.701 1.00 98.88 166 VAL A N 1
ATOM 1283 C CA . VAL A 1 166 ? 25.147 7.655 -3.254 1.00 98.88 166 VAL A CA 1
ATOM 1284 C C . VAL A 1 166 ? 24.694 9.011 -2.721 1.00 98.88 166 VAL A C 1
ATOM 1286 O O . VAL A 1 166 ? 25.211 10.042 -3.148 1.00 98.88 166 VAL A O 1
ATOM 1289 N N . ASP A 1 167 ? 23.762 8.993 -1.774 1.00 98.75 167 ASP A N 1
ATOM 1290 C CA . ASP A 1 167 ? 23.281 10.148 -1.016 1.00 98.75 167 ASP A CA 1
ATOM 1291 C C . ASP A 1 167 ? 23.551 9.912 0.475 1.00 98.75 167 ASP A C 1
ATOM 1293 O O . ASP A 1 167 ? 22.767 9.273 1.175 1.00 98.75 167 ASP A O 1
ATOM 1297 N N . ALA A 1 168 ? 24.687 10.413 0.964 1.00 98.38 168 ALA A N 1
ATOM 1298 C CA . ALA A 1 168 ? 25.121 10.187 2.343 1.00 98.38 168 ALA A CA 1
ATOM 1299 C C . ALA A 1 168 ? 24.146 10.753 3.393 1.00 98.38 168 ALA A C 1
ATOM 1301 O O . ALA A 1 168 ? 24.131 10.246 4.518 1.00 98.38 168 ALA A O 1
ATOM 1302 N N . ASP A 1 169 ? 23.330 11.741 3.010 1.00 98.12 169 ASP A N 1
ATOM 1303 C CA . ASP A 1 169 ? 22.359 12.431 3.864 1.00 98.12 169 ASP A CA 1
ATOM 1304 C C . ASP A 1 169 ? 20.937 11.850 3.730 1.00 98.12 169 ASP A C 1
ATOM 1306 O O . ASP A 1 169 ? 19.972 12.406 4.266 1.00 98.12 169 ASP A O 1
ATOM 1310 N N . GLN A 1 170 ? 20.787 10.711 3.042 1.00 98.31 170 GLN A N 1
ATOM 1311 C CA . GLN A 1 170 ? 19.528 9.980 2.943 1.00 98.31 170 GLN A CA 1
ATOM 1312 C C . GLN A 1 170 ? 18.925 9.724 4.337 1.00 98.31 170 GLN A C 1
ATOM 1314 O O . GLN A 1 170 ? 19.530 9.081 5.194 1.00 98.31 170 GLN A O 1
ATOM 1319 N N . THR A 1 171 ? 17.682 10.168 4.543 1.00 97.50 171 THR A N 1
ATOM 1320 C CA . THR A 1 171 ? 16.923 9.975 5.792 1.00 97.50 171 THR A CA 1
ATOM 1321 C C . THR A 1 171 ? 15.737 9.033 5.595 1.00 97.50 171 THR A C 1
ATOM 1323 O O . THR A 1 171 ? 15.239 8.862 4.478 1.00 97.50 171 THR A O 1
ATOM 1326 N N . GLN A 1 172 ? 15.289 8.381 6.675 1.00 95.75 172 GLN A N 1
ATOM 1327 C CA . GLN A 1 172 ? 14.193 7.396 6.644 1.00 95.75 172 GLN A CA 1
ATOM 1328 C C . GLN A 1 172 ? 12.858 8.014 6.207 1.00 95.75 172 GLN A C 1
ATOM 1330 O O . GLN A 1 172 ? 12.081 7.380 5.501 1.00 95.75 172 GLN A O 1
ATOM 1335 N N . LEU A 1 173 ? 12.603 9.257 6.623 1.00 94.31 173 LEU A N 1
ATOM 1336 C CA . LEU A 1 173 ? 11.376 10.012 6.376 1.00 94.31 173 LEU A CA 1
ATOM 1337 C C . LEU A 1 173 ? 11.719 11.473 6.061 1.00 94.31 173 LEU A C 1
ATOM 1339 O O . LEU A 1 173 ? 12.832 11.935 6.315 1.00 94.31 173 LEU A O 1
ATOM 1343 N N . TYR A 1 174 ? 10.743 12.229 5.558 1.00 90.81 174 TYR A N 1
ATOM 1344 C CA . TYR A 1 174 ? 10.890 13.676 5.397 1.00 90.81 174 TYR A CA 1
ATOM 1345 C C . TYR A 1 174 ? 11.194 14.389 6.724 1.00 90.81 174 TYR A C 1
ATOM 1347 O O . TYR A 1 174 ? 10.851 13.919 7.806 1.00 90.81 174 TYR A O 1
ATOM 1355 N N . GLY A 1 175 ? 11.797 15.576 6.621 1.00 88.88 175 GLY A N 1
ATOM 1356 C CA . GLY A 1 175 ? 12.115 16.430 7.770 1.00 88.88 175 GLY A CA 1
ATOM 1357 C C . GLY A 1 175 ? 13.562 16.339 8.253 1.00 88.88 175 GLY A C 1
ATOM 1358 O O . GLY A 1 175 ? 13.932 17.089 9.148 1.00 88.88 175 GLY A O 1
ATOM 1359 N N . GLY A 1 176 ? 14.389 15.478 7.650 1.00 88.81 176 GLY A N 1
ATOM 1360 C CA . GLY A 1 176 ? 15.829 15.446 7.923 1.00 88.81 176 GLY A CA 1
ATOM 1361 C C . GLY A 1 176 ? 16.191 14.884 9.301 1.00 88.81 176 GLY A C 1
ATOM 1362 O O . GLY A 1 176 ? 17.264 15.182 9.820 1.00 88.81 176 GLY A O 1
ATOM 1363 N N . ALA A 1 177 ? 15.296 14.107 9.919 1.00 91.31 177 ALA A N 1
ATOM 1364 C CA . ALA A 1 177 ? 15.584 13.454 11.189 1.00 91.31 177 ALA A CA 1
ATOM 1365 C C . ALA A 1 177 ? 16.697 12.401 11.012 1.00 91.31 177 ALA A C 1
ATOM 1367 O O . ALA A 1 177 ? 16.726 11.715 9.985 1.00 91.31 177 ALA A O 1
ATOM 1368 N N . PRO A 1 178 ? 17.595 12.241 12.001 1.00 94.50 178 PRO A N 1
ATOM 1369 C CA . PRO A 1 178 ? 18.606 11.193 11.960 1.00 94.50 178 PRO A CA 1
ATOM 1370 C C . PRO A 1 178 ? 17.954 9.806 11.952 1.00 94.50 178 PRO A C 1
ATOM 1372 O O . PRO A 1 178 ? 16.809 9.641 12.380 1.00 94.50 178 PRO A O 1
ATOM 1375 N N . VAL A 1 179 ? 18.712 8.801 11.507 1.00 97.19 179 VAL A N 1
ATOM 1376 C CA . VAL A 1 179 ? 18.270 7.400 11.510 1.00 97.19 179 VAL A CA 1
ATOM 1377 C C . VAL A 1 179 ? 17.829 6.984 12.914 1.00 97.19 179 VAL A C 1
ATOM 1379 O O . VAL A 1 179 ? 18.591 7.064 13.880 1.00 97.19 179 VAL A O 1
ATOM 1382 N N . ASN A 1 180 ? 16.595 6.501 13.010 1.00 95.75 180 ASN A N 1
ATOM 1383 C CA . ASN A 1 180 ? 16.018 5.927 14.207 1.00 95.75 180 ASN A CA 1
ATOM 1384 C C . ASN A 1 180 ? 16.043 4.397 14.106 1.00 95.75 180 ASN A C 1
ATOM 1386 O O . ASN A 1 180 ? 15.310 3.783 13.333 1.00 95.75 180 ASN A O 1
ATOM 1390 N N . ARG A 1 181 ? 16.856 3.777 14.960 1.00 97.25 181 ARG A N 1
ATOM 1391 C CA . ARG A 1 181 ? 17.087 2.328 14.963 1.00 97.25 181 ARG A CA 1
ATOM 1392 C C . ARG A 1 181 ? 15.906 1.505 15.506 1.00 97.25 181 ARG A C 1
ATOM 1394 O O . ARG A 1 181 ? 15.864 0.300 15.290 1.00 97.25 181 ARG A O 1
ATOM 1401 N N . PHE A 1 182 ? 14.922 2.137 16.157 1.00 95.00 182 PHE A N 1
ATOM 1402 C CA . PHE A 1 182 ? 13.635 1.498 16.466 1.00 95.00 182 PHE A CA 1
ATOM 1403 C C . PHE A 1 182 ? 12.754 1.371 15.216 1.00 95.00 182 PHE A C 1
ATOM 1405 O O . PHE A 1 182 ? 12.038 0.384 15.083 1.00 95.00 182 PHE A O 1
ATOM 1412 N N . ILE A 1 183 ? 12.826 2.343 14.293 1.00 95.44 183 ILE A N 1
ATOM 1413 C CA . ILE A 1 183 ? 12.139 2.281 12.989 1.00 95.44 183 ILE A CA 1
ATOM 1414 C C . ILE A 1 183 ? 12.819 1.244 12.087 1.00 95.44 183 ILE A C 1
ATOM 1416 O O . ILE A 1 183 ? 12.126 0.489 11.416 1.00 95.44 183 ILE A O 1
ATOM 1420 N N . SER A 1 184 ? 14.154 1.148 12.137 1.00 97.19 184 SER A N 1
ATOM 1421 C CA . SER A 1 184 ? 14.914 0.074 11.474 1.00 97.19 184 SER A CA 1
ATOM 1422 C C . SER A 1 184 ? 14.532 -1.331 11.979 1.00 97.19 184 SER A C 1
ATOM 1424 O O . SER A 1 184 ? 14.769 -2.327 11.303 1.00 97.19 184 SER A O 1
ATOM 1426 N N . GLY A 1 185 ? 13.942 -1.431 13.179 1.00 96.38 185 GLY A N 1
ATOM 1427 C CA . GLY A 1 185 ? 13.586 -2.703 13.813 1.00 96.38 185 GLY A CA 1
ATOM 1428 C C . GLY A 1 185 ? 14.737 -3.389 14.558 1.00 96.38 185 GLY A C 1
ATOM 1429 O O . GLY A 1 185 ? 14.595 -4.539 14.965 1.00 96.38 185 GLY A O 1
ATOM 1430 N N . ASP A 1 186 ? 15.862 -2.698 14.774 1.00 97.69 186 ASP A N 1
ATOM 1431 C CA . ASP A 1 186 ? 17.038 -3.252 15.463 1.00 97.69 186 ASP A CA 1
ATOM 1432 C C . ASP A 1 186 ? 16.884 -3.292 16.987 1.00 97.69 186 ASP A C 1
ATOM 1434 O O . ASP A 1 186 ? 17.533 -4.086 17.671 1.00 97.69 186 ASP A O 1
ATOM 1438 N N . PHE A 1 187 ? 16.040 -2.413 17.527 1.00 96.38 187 PHE A N 1
ATOM 1439 C CA . PHE A 1 187 ? 15.779 -2.299 18.957 1.00 96.38 187 PHE A CA 1
ATOM 1440 C C . PHE A 1 187 ? 14.282 -2.305 19.246 1.00 96.38 187 PHE A C 1
ATOM 1442 O O . PHE A 1 187 ? 13.464 -1.885 18.427 1.00 96.38 187 PHE A O 1
ATOM 1449 N N . THR A 1 188 ? 13.935 -2.734 20.456 1.00 93.06 188 THR A N 1
ATOM 1450 C CA . THR A 1 188 ? 12.570 -2.675 20.983 1.00 93.06 188 THR A CA 1
ATOM 1451 C C . THR A 1 188 ? 12.414 -1.421 21.830 1.00 93.06 188 THR A C 1
ATOM 1453 O O . THR A 1 188 ? 13.165 -1.217 22.784 1.00 93.06 188 THR A O 1
ATOM 1456 N N . LEU A 1 189 ? 11.459 -0.570 21.466 1.00 89.56 189 LEU A N 1
ATOM 1457 C CA . LEU A 1 189 ? 11.089 0.603 22.245 1.00 89.56 189 LEU A CA 1
ATOM 1458 C C . LEU A 1 189 ? 10.414 0.149 23.543 1.00 89.56 189 LEU A C 1
ATOM 1460 O O . LEU A 1 189 ? 9.500 -0.674 23.488 1.00 89.56 189 LEU A O 1
ATOM 1464 N N . ASP A 1 190 ? 10.835 0.711 24.677 1.00 87.62 190 ASP A N 1
ATOM 1465 C CA . ASP A 1 190 ? 10.117 0.568 25.945 1.00 87.62 190 ASP A CA 1
ATOM 1466 C C . ASP A 1 190 ? 8.782 1.319 25.859 1.00 87.62 190 ASP A C 1
ATOM 1468 O O . ASP A 1 190 ? 8.737 2.550 25.791 1.00 87.62 190 ASP A O 1
ATOM 1472 N N . ASP A 1 191 ? 7.692 0.560 25.823 1.00 78.25 191 ASP A N 1
ATOM 1473 C CA . ASP A 1 191 ? 6.319 1.041 25.727 1.00 78.25 191 ASP A CA 1
ATOM 1474 C C . ASP A 1 191 ? 5.518 0.804 27.019 1.00 78.25 191 ASP A C 1
ATOM 1476 O O . ASP A 1 191 ? 4.288 0.857 27.012 1.00 78.25 191 ASP A O 1
ATOM 1480 N N . SER A 1 192 ? 6.212 0.619 28.150 1.00 76.75 192 SER A N 1
ATOM 1481 C CA . SER A 1 192 ? 5.600 0.445 29.477 1.00 76.75 192 SER A CA 1
ATOM 1482 C C . SER A 1 192 ? 4.783 1.655 29.950 1.00 76.75 192 SER A C 1
ATOM 1484 O O . SER A 1 192 ? 3.919 1.531 30.823 1.00 76.75 192 SER A O 1
ATOM 1486 N N . THR A 1 193 ? 5.020 2.837 29.375 1.00 69.00 193 THR A N 1
ATOM 1487 C CA . THR A 1 193 ? 4.240 4.040 29.678 1.00 69.00 193 THR A CA 1
ATOM 1488 C C . THR A 1 193 ? 2.871 3.997 28.999 1.00 69.00 193 THR A C 1
ATOM 1490 O O . THR A 1 193 ? 2.745 3.959 27.774 1.00 69.00 193 THR A O 1
ATOM 1493 N N . GLN A 1 194 ? 1.806 4.046 29.804 1.00 64.56 194 GLN A N 1
ATOM 1494 C CA . GLN A 1 194 ? 0.441 4.133 29.289 1.00 64.56 194 GLN A CA 1
ATOM 1495 C C . GLN A 1 194 ? 0.206 5.490 28.614 1.00 64.56 194 GLN A C 1
ATOM 1497 O O . GLN A 1 194 ? 0.062 6.524 29.267 1.00 64.56 194 GLN A O 1
ATOM 1502 N N . LEU A 1 195 ? 0.144 5.479 27.284 1.00 69.31 195 LEU A N 1
ATOM 1503 C CA . LEU A 1 195 ? -0.307 6.614 26.484 1.00 69.31 195 LEU A CA 1
ATOM 1504 C C . LEU A 1 195 ? -1.837 6.654 26.480 1.00 69.31 195 LEU A C 1
ATOM 1506 O O . LEU A 1 195 ? -2.480 5.965 25.691 1.00 69.31 195 LEU A O 1
ATOM 1510 N N . THR A 1 196 ? -2.425 7.480 27.344 1.00 75.12 196 THR A N 1
ATOM 1511 C CA . THR A 1 196 ? -3.875 7.705 27.348 1.00 75.12 196 THR A CA 1
ATOM 1512 C C . THR A 1 196 ? -4.244 8.736 26.287 1.00 75.12 196 THR A C 1
ATOM 1514 O O . THR A 1 196 ? -3.828 9.895 26.348 1.00 75.12 196 THR A O 1
ATOM 1517 N N . LEU A 1 197 ? -5.070 8.346 25.315 1.00 80.19 197 LEU A N 1
ATOM 1518 C CA . LEU A 1 197 ? -5.610 9.299 24.344 1.00 80.19 197 LEU A CA 1
ATOM 1519 C C . LEU A 1 197 ? -6.709 10.162 25.003 1.00 80.19 197 LEU A C 1
ATOM 1521 O O . LEU A 1 197 ? -7.572 9.617 25.700 1.00 80.19 197 LEU A O 1
ATOM 1525 N N . PRO A 1 198 ? -6.759 11.489 24.775 1.00 91.62 198 PRO A N 1
ATOM 1526 C CA . PRO A 1 198 ? -7.891 12.302 25.214 1.00 91.62 198 PRO A CA 1
ATOM 1527 C C . PRO A 1 198 ? -9.212 11.768 24.647 1.00 91.62 198 PRO A C 1
ATOM 1529 O O . PRO A 1 198 ? -9.275 11.359 23.484 1.00 91.62 198 PRO A O 1
ATOM 1532 N N . LEU A 1 199 ? -10.284 11.786 25.449 1.00 95.06 199 LEU A N 1
ATOM 1533 C CA . LEU A 1 199 ? -11.616 11.380 24.993 1.00 95.06 199 LEU A CA 1
ATOM 1534 C C . LEU A 1 199 ? -12.224 12.454 24.086 1.00 95.06 199 LEU A C 1
ATOM 1536 O O . LEU A 1 199 ? -12.991 13.309 24.513 1.00 95.06 199 LEU A O 1
ATOM 1540 N N . ASN A 1 200 ? -11.844 12.398 22.815 1.00 94.50 200 ASN A N 1
ATOM 1541 C CA . ASN A 1 200 ? -12.346 13.241 21.740 1.00 94.50 200 ASN A CA 1
ATOM 1542 C C . ASN A 1 200 ? -13.108 12.399 20.699 1.00 94.50 200 ASN A C 1
ATOM 1544 O O . ASN A 1 200 ? -13.225 11.178 20.824 1.00 94.50 200 ASN A O 1
ATOM 1548 N N . GLN A 1 201 ? -13.602 13.054 19.645 1.00 95.94 201 GLN A N 1
ATOM 1549 C CA . GLN A 1 201 ? -14.339 12.406 18.554 1.00 95.94 201 GLN A CA 1
ATOM 1550 C C . GLN A 1 201 ? -13.587 11.208 17.943 1.00 95.94 201 GLN A C 1
ATOM 1552 O O . GLN A 1 201 ? -14.192 10.165 17.706 1.00 95.94 201 GLN A O 1
ATOM 1557 N N . ARG A 1 202 ? -12.265 11.320 17.740 1.00 95.19 202 ARG A N 1
ATOM 1558 C CA . ARG A 1 202 ? -11.441 10.236 17.176 1.00 95.19 202 ARG A CA 1
ATOM 1559 C C . ARG A 1 202 ? -11.384 9.038 18.119 1.00 95.19 202 ARG A C 1
ATOM 1561 O O . ARG A 1 202 ? -11.642 7.915 17.697 1.00 95.19 202 ARG A O 1
ATOM 1568 N N . LYS A 1 203 ? -11.113 9.269 19.411 1.00 95.81 203 LYS A N 1
ATOM 1569 C CA . LYS A 1 203 ? -11.077 8.192 20.413 1.00 95.81 203 LYS A CA 1
ATOM 1570 C C . LYS A 1 203 ? -12.438 7.515 20.579 1.00 95.81 203 LYS A C 1
ATOM 1572 O O . LYS A 1 203 ? -12.479 6.300 20.737 1.00 95.81 203 LYS A O 1
ATOM 1577 N N . LEU A 1 204 ? -13.540 8.267 20.518 1.00 97.62 204 LEU A N 1
ATOM 1578 C CA . LEU A 1 204 ? -14.893 7.703 20.561 1.00 97.62 204 LEU A CA 1
ATOM 1579 C C . LEU A 1 204 ? -15.108 6.708 19.415 1.00 97.62 204 LEU A C 1
ATOM 1581 O O . LEU A 1 204 ? -15.513 5.571 19.661 1.00 97.62 204 LEU A O 1
ATOM 1585 N N . VAL A 1 205 ? -14.795 7.111 18.180 1.00 97.88 205 VAL A N 1
ATOM 1586 C CA . VAL A 1 205 ? -14.943 6.238 17.007 1.00 97.88 205 VAL A CA 1
ATOM 1587 C C . VAL A 1 205 ? -14.003 5.037 17.098 1.00 97.88 205 VAL A C 1
ATOM 1589 O O . VAL A 1 205 ? -14.451 3.912 16.903 1.00 97.88 205 VAL A O 1
ATOM 1592 N N . ALA A 1 206 ? -12.738 5.239 17.476 1.00 96.62 206 ALA A N 1
ATOM 1593 C CA . ALA A 1 206 ? -11.772 4.153 17.650 1.00 96.62 206 ALA A CA 1
ATOM 1594 C C . ALA A 1 206 ? -12.200 3.138 18.731 1.00 96.62 206 ALA A C 1
ATOM 1596 O O . ALA A 1 206 ? -12.082 1.934 18.515 1.00 96.62 206 ALA A O 1
ATOM 1597 N N . ARG A 1 207 ? -12.767 3.593 19.860 1.00 97.50 207 ARG A N 1
ATOM 1598 C CA . ARG A 1 207 ? -13.341 2.712 20.894 1.00 97.50 207 ARG A CA 1
ATOM 1599 C C . ARG A 1 207 ? -14.494 1.877 20.355 1.00 97.50 207 ARG A C 1
ATOM 1601 O O . ARG A 1 207 ? -14.521 0.669 20.569 1.00 97.50 207 ARG A O 1
ATOM 1608 N N . ARG A 1 208 ? -15.430 2.493 19.624 1.00 98.44 208 ARG A N 1
ATOM 1609 C CA . ARG A 1 208 ? -16.541 1.743 19.023 1.00 98.44 208 ARG A CA 1
ATOM 1610 C C . ARG A 1 208 ? -16.054 0.785 17.936 1.00 98.44 208 ARG A C 1
ATOM 1612 O O . ARG A 1 208 ? -16.597 -0.310 17.841 1.00 98.44 208 ARG A O 1
ATOM 1619 N N . ALA A 1 209 ? -15.047 1.160 17.151 1.00 98.25 209 ALA A N 1
ATOM 1620 C CA . ALA A 1 209 ? -14.435 0.294 16.147 1.00 98.25 209 ALA A CA 1
ATOM 1621 C C . ALA A 1 209 ? -13.773 -0.941 16.788 1.00 98.25 209 ALA A C 1
ATOM 1623 O O . ALA A 1 209 ? -13.939 -2.055 16.290 1.00 98.25 209 ALA A O 1
ATOM 1624 N N . LEU A 1 210 ? -13.111 -0.776 17.939 1.00 98.31 210 LEU A N 1
ATOM 1625 C CA . LEU A 1 210 ? -12.488 -1.879 18.678 1.00 98.31 210 LEU A CA 1
ATOM 1626 C C . LEU A 1 210 ? -13.488 -2.958 19.119 1.00 98.31 210 LEU A C 1
ATOM 1628 O O . LEU A 1 210 ? -13.123 -4.126 19.184 1.00 98.31 210 LEU A O 1
ATOM 1632 N N . PHE A 1 211 ? -14.763 -2.617 19.336 1.00 98.50 211 PHE A N 1
ATOM 1633 C CA . PHE A 1 211 ? -15.798 -3.612 19.669 1.00 98.50 211 PHE A CA 1
ATOM 1634 C C . PHE A 1 211 ? -16.016 -4.643 18.554 1.00 98.50 211 PHE A C 1
ATOM 1636 O O . PHE A 1 211 ? -16.568 -5.712 18.800 1.00 98.50 211 PHE A O 1
ATOM 1643 N N . GLU A 1 212 ? -15.616 -4.325 17.322 1.00 98.56 212 GLU A N 1
ATOM 1644 C CA . GLU A 1 212 ? -15.747 -5.229 16.181 1.00 98.56 212 GLU A CA 1
ATOM 1645 C C . GLU A 1 212 ? -14.607 -6.251 16.079 1.00 98.56 212 GLU A C 1
ATOM 1647 O O . GLU A 1 212 ? -14.718 -7.180 15.270 1.00 98.56 212 GLU A O 1
ATOM 1652 N N . MET A 1 213 ? -13.554 -6.087 16.888 1.00 98.38 213 MET A N 1
ATOM 1653 C CA . MET A 1 213 ? -12.366 -6.938 16.923 1.00 98.38 213 MET A CA 1
ATOM 1654 C C . MET A 1 213 ? -12.612 -8.215 17.734 1.00 98.38 213 MET A C 1
ATOM 1656 O O . MET A 1 213 ? -13.376 -8.230 18.701 1.00 98.38 213 MET A O 1
ATOM 1660 N N . ARG A 1 214 ? -11.935 -9.305 17.360 1.00 98.06 214 ARG A N 1
ATOM 1661 C CA . ARG A 1 214 ? -11.944 -10.575 18.102 1.00 98.06 214 ARG A CA 1
ATOM 1662 C C . ARG A 1 214 ? -10.521 -11.018 18.416 1.00 98.06 214 ARG A C 1
ATOM 1664 O O . ARG A 1 214 ? -9.592 -10.685 17.688 1.00 98.06 214 ARG A O 1
ATOM 1671 N N . LYS A 1 215 ? -10.363 -11.818 19.474 1.00 98.31 215 LYS A N 1
ATOM 1672 C CA . LYS A 1 215 ? -9.081 -12.469 19.769 1.00 98.31 215 LYS A CA 1
ATOM 1673 C C . LYS A 1 215 ? -8.653 -13.354 18.596 1.00 98.31 215 LYS A C 1
ATOM 1675 O O . LYS A 1 215 ? -9.481 -14.078 18.047 1.00 98.31 215 LYS A O 1
ATOM 1680 N N . GLY A 1 216 ? -7.375 -13.300 18.245 1.00 98.06 216 GLY A N 1
ATOM 1681 C CA . GLY A 1 216 ? -6.763 -14.014 17.129 1.00 98.06 216 GLY A CA 1
ATOM 1682 C C . GLY A 1 216 ? -7.009 -13.393 15.753 1.00 98.06 216 GLY A C 1
ATOM 1683 O O . GLY A 1 216 ? -6.470 -13.916 14.785 1.00 98.06 216 GLY A O 1
ATOM 1684 N N . ALA A 1 217 ? -7.787 -12.310 15.652 1.00 98.62 217 ALA A N 1
ATOM 1685 C CA . ALA A 1 217 ? -8.101 -11.701 14.365 1.00 98.62 217 ALA A CA 1
ATOM 1686 C C . ALA A 1 217 ? -6.884 -11.004 13.735 1.00 98.62 217 ALA A C 1
ATOM 1688 O O . ALA A 1 217 ? -6.062 -10.389 14.426 1.00 98.62 217 ALA A O 1
ATOM 1689 N N . VAL A 1 218 ? -6.823 -11.048 12.407 1.00 98.69 218 VAL A N 1
ATOM 1690 C CA . VAL A 1 218 ? -5.923 -10.253 11.573 1.00 98.69 218 VAL A CA 1
ATOM 1691 C C . VAL A 1 218 ? -6.690 -9.051 11.030 1.00 98.69 218 VAL A C 1
ATOM 1693 O O . VAL A 1 218 ? -7.623 -9.186 10.237 1.00 98.69 218 VAL A O 1
ATOM 1696 N N . GLY A 1 219 ? -6.296 -7.861 11.477 1.00 98.25 219 GLY A N 1
ATOM 1697 C CA . GLY A 1 219 ? -6.905 -6.595 11.095 1.00 98.25 219 GLY A CA 1
ATOM 1698 C C . GLY A 1 219 ? -6.048 -5.756 10.146 1.00 98.25 219 GLY A C 1
ATOM 1699 O O . GLY A 1 219 ? -4.820 -5.852 10.143 1.00 98.25 219 GLY A O 1
ATOM 1700 N N . ASN A 1 220 ? -6.687 -4.862 9.395 1.00 97.75 220 ASN A N 1
ATOM 1701 C CA . ASN A 1 220 ? -6.045 -3.710 8.751 1.00 97.75 220 ASN A CA 1
ATOM 1702 C C . ASN A 1 220 ? -6.763 -2.420 9.172 1.00 97.75 220 ASN A C 1
ATOM 1704 O O . ASN A 1 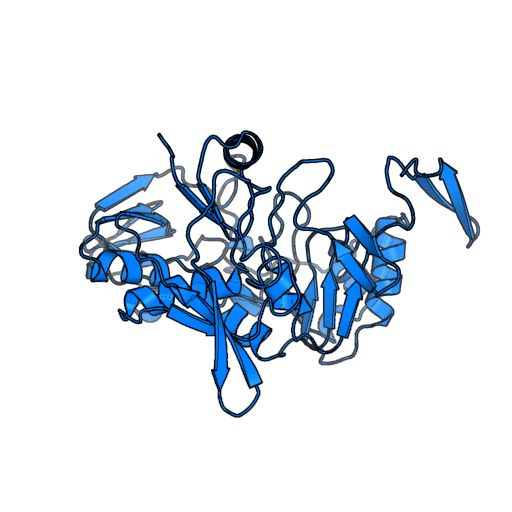220 ? -7.985 -2.405 9.338 1.00 97.75 220 ASN A O 1
ATOM 1708 N N . VAL A 1 221 ? -6.004 -1.340 9.357 1.00 93.69 221 VAL A N 1
ATOM 1709 C CA . VAL A 1 221 ? -6.543 -0.029 9.734 1.00 93.69 221 VAL A CA 1
ATOM 1710 C C . VAL A 1 221 ? -5.998 1.016 8.775 1.00 93.69 221 VAL A C 1
ATOM 1712 O O . VAL A 1 221 ? -4.803 1.304 8.791 1.00 93.69 221 VAL A O 1
ATOM 1715 N N . GLY A 1 222 ? -6.879 1.600 7.966 1.00 87.38 222 GLY A N 1
ATOM 1716 C CA . GLY A 1 222 ? -6.525 2.698 7.076 1.00 87.38 222 GLY A CA 1
ATOM 1717 C C . GLY A 1 222 ? -6.297 4.015 7.823 1.00 87.38 222 GLY A C 1
ATOM 1718 O O . GLY A 1 222 ? -6.752 4.214 8.953 1.00 87.38 222 GLY A O 1
ATOM 1719 N N . VAL A 1 223 ? -5.628 4.958 7.156 1.00 87.12 223 VAL A N 1
ATOM 1720 C CA . VAL A 1 223 ? -5.495 6.341 7.638 1.00 87.12 223 VAL A CA 1
ATOM 1721 C C . VAL A 1 223 ? -6.879 6.972 7.780 1.00 87.12 223 VAL A C 1
ATOM 1723 O O . VAL A 1 223 ? -7.688 6.913 6.852 1.00 87.12 223 VAL A O 1
ATOM 1726 N N . GLY A 1 224 ? -7.151 7.630 8.910 1.00 87.12 224 GLY A N 1
ATOM 1727 C CA . GLY A 1 224 ? -8.431 8.305 9.105 1.00 87.12 224 GLY A CA 1
ATOM 1728 C C . GLY A 1 224 ? -8.875 8.371 10.554 1.00 87.12 224 GLY A C 1
ATOM 1729 O O . GLY A 1 224 ? -8.068 8.287 11.468 1.00 87.12 224 GLY A O 1
ATOM 1730 N N . ILE A 1 225 ? -10.172 8.564 10.797 1.00 90.56 225 ILE A N 1
ATOM 1731 C CA . ILE A 1 225 ? -10.703 8.824 12.149 1.00 90.56 225 ILE A CA 1
ATOM 1732 C C . ILE A 1 225 ? -10.444 7.686 13.157 1.00 90.56 225 ILE A C 1
ATOM 1734 O O . ILE A 1 225 ? -10.407 7.942 14.359 1.00 90.56 225 ILE A O 1
ATOM 1738 N N . ALA A 1 226 ? -10.240 6.457 12.668 1.00 91.50 226 ALA A N 1
ATOM 1739 C CA . ALA A 1 226 ? -10.053 5.249 13.471 1.00 91.50 226 ALA A CA 1
ATOM 1740 C C . ALA A 1 226 ? -8.592 4.760 13.563 1.00 91.50 226 ALA A C 1
ATOM 1742 O O . ALA A 1 226 ? -8.344 3.746 14.212 1.00 91.50 226 ALA A O 1
ATOM 1743 N N . ASP A 1 227 ? -7.611 5.478 13.001 1.00 87.19 227 ASP A N 1
ATOM 1744 C CA . ASP A 1 227 ? -6.191 5.064 13.018 1.00 87.19 227 ASP A CA 1
ATOM 1745 C C . ASP A 1 227 ? -5.560 4.987 14.429 1.00 87.19 227 ASP A C 1
ATOM 1747 O O . ASP A 1 227 ? -4.468 4.455 14.614 1.00 87.19 227 ASP A O 1
ATOM 1751 N N . GLY A 1 228 ? -6.262 5.476 15.457 1.00 89.56 228 GLY A N 1
ATOM 1752 C CA . GLY A 1 228 ? -5.890 5.342 16.867 1.00 89.56 228 GLY A CA 1
ATOM 1753 C C . GLY A 1 228 ? -6.338 4.050 17.544 1.00 89.56 228 GLY A C 1
ATOM 1754 O O . GLY A 1 228 ? -6.086 3.898 18.738 1.00 89.56 228 GLY A O 1
ATOM 1755 N N . ILE A 1 229 ? -6.988 3.123 16.833 1.00 93.12 229 ILE A N 1
ATOM 1756 C CA . ILE A 1 229 ? -7.521 1.880 17.415 1.00 93.12 229 ILE A CA 1
ATOM 1757 C C . ILE A 1 229 ? -6.451 1.042 18.134 1.00 93.12 229 ILE A C 1
ATOM 1759 O O . ILE A 1 229 ? -6.741 0.492 19.190 1.00 93.12 229 ILE A O 1
ATOM 1763 N N . GLY A 1 230 ? -5.205 1.012 17.643 1.00 91.19 230 GLY A N 1
ATOM 1764 C CA . GLY A 1 230 ? -4.105 0.298 18.306 1.00 91.19 230 GLY A CA 1
ATOM 1765 C C . GLY A 1 230 ? -3.729 0.893 19.670 1.00 91.19 230 GLY A C 1
ATOM 1766 O O . GLY A 1 230 ? -3.515 0.160 20.632 1.00 91.19 230 GLY A O 1
ATOM 1767 N N . LEU A 1 231 ? -3.722 2.226 19.791 1.00 89.31 231 LEU A N 1
ATOM 1768 C CA . LEU A 1 231 ? -3.485 2.908 21.070 1.00 89.31 231 LEU A CA 1
ATOM 1769 C C . LEU A 1 231 ? -4.652 2.699 22.040 1.00 89.31 231 LEU A C 1
ATOM 1771 O O . LEU A 1 231 ? -4.429 2.475 23.226 1.00 89.31 231 LEU A O 1
ATOM 1775 N N . VAL A 1 232 ? -5.889 2.716 21.533 1.00 93.62 232 VAL A N 1
ATOM 1776 C CA . VAL A 1 232 ? -7.075 2.392 22.337 1.00 93.62 232 VAL A CA 1
ATOM 1777 C C . VAL A 1 232 ? -7.012 0.948 22.835 1.00 93.62 232 VAL A C 1
ATOM 1779 O O . VAL A 1 232 ? -7.227 0.713 24.015 1.00 93.62 232 VAL A O 1
ATOM 1782 N N . ALA A 1 233 ? -6.656 -0.016 21.987 1.00 94.06 233 ALA A N 1
ATOM 1783 C CA . ALA A 1 233 ? -6.528 -1.410 22.401 1.00 94.06 233 ALA A CA 1
ATOM 1784 C C . ALA A 1 233 ? -5.452 -1.617 23.475 1.00 94.06 233 ALA A C 1
ATOM 1786 O O . ALA A 1 233 ? -5.637 -2.441 24.371 1.00 94.06 233 ALA A O 1
ATOM 1787 N N . ARG A 1 234 ? -4.355 -0.848 23.426 1.00 90.12 234 ARG A N 1
ATOM 1788 C CA . ARG A 1 234 ? -3.339 -0.848 24.487 1.00 90.12 234 ARG A CA 1
ATOM 1789 C C . ARG A 1 234 ? -3.896 -0.299 25.795 1.00 90.12 234 ARG A C 1
ATOM 1791 O O . ARG A 1 234 ? -3.682 -0.909 26.836 1.00 90.12 234 ARG A O 1
ATOM 1798 N N . GLU A 1 235 ? -4.610 0.824 25.744 1.00 91.56 235 GLU A N 1
ATOM 1799 C CA . GLU A 1 235 ? -5.260 1.410 26.924 1.00 91.56 235 GLU A CA 1
ATOM 1800 C C . GLU A 1 235 ? -6.235 0.422 27.586 1.00 91.56 235 GLU A C 1
ATOM 1802 O O . GLU A 1 235 ? -6.259 0.313 28.808 1.00 91.56 235 GLU A O 1
ATOM 1807 N N . GLU A 1 236 ? -6.979 -0.343 26.785 1.00 93.56 236 GLU A N 1
ATOM 1808 C CA . GLU A 1 236 ? -7.922 -1.366 27.260 1.00 93.56 236 GLU A CA 1
ATOM 1809 C C . GLU A 1 236 ? -7.251 -2.728 27.571 1.00 93.56 236 GLU A C 1
ATOM 1811 O O . GLU A 1 236 ? -7.933 -3.682 27.938 1.00 93.56 236 GLU A O 1
ATOM 1816 N N . GLY A 1 237 ? -5.924 -2.852 27.423 1.00 92.69 237 GLY A N 1
ATOM 1817 C CA . GLY A 1 237 ? -5.166 -4.061 27.780 1.00 92.69 237 GLY A CA 1
ATOM 1818 C C . GLY A 1 237 ? -5.379 -5.273 26.863 1.00 92.69 237 GLY A C 1
ATOM 1819 O O . GLY A 1 237 ? -5.203 -6.404 27.307 1.00 92.69 237 GLY A O 1
ATOM 1820 N N . CYS A 1 238 ? -5.766 -5.059 25.602 1.00 95.44 238 CYS A N 1
ATOM 1821 C CA . CYS A 1 238 ? -6.069 -6.127 24.637 1.00 95.44 238 CYS A CA 1
ATOM 1822 C C . CYS A 1 238 ? -5.294 -6.023 23.312 1.00 95.44 238 CYS A C 1
ATOM 1824 O O . CYS A 1 238 ? -5.607 -6.738 22.364 1.00 95.44 238 CYS A O 1
ATOM 1826 N N . ALA A 1 239 ? -4.280 -5.156 23.216 1.00 93.38 239 ALA A N 1
ATOM 1827 C CA . ALA A 1 239 ? -3.490 -4.991 21.989 1.00 93.38 239 ALA A CA 1
ATOM 1828 C C . ALA A 1 239 ? -2.789 -6.284 21.525 1.00 93.38 239 ALA A C 1
ATOM 1830 O O . ALA A 1 239 ? -2.634 -6.483 20.325 1.00 93.38 239 ALA A O 1
ATOM 1831 N N . ASP A 1 240 ? -2.412 -7.166 22.455 1.00 94.75 240 ASP A N 1
ATOM 1832 C CA . ASP A 1 240 ? -1.743 -8.440 22.151 1.00 94.75 240 ASP A CA 1
ATOM 1833 C C . ASP A 1 240 ? -2.715 -9.570 21.771 1.00 94.75 240 ASP A C 1
ATOM 1835 O O . ASP A 1 240 ? -2.287 -10.654 21.374 1.00 94.75 240 ASP A O 1
ATOM 1839 N N . ASP A 1 241 ? -4.027 -9.339 21.886 1.00 97.69 241 ASP A N 1
ATOM 1840 C CA . ASP A 1 241 ? -5.039 -10.347 21.570 1.00 97.69 241 ASP A CA 1
ATOM 1841 C C . ASP A 1 241 ? -5.278 -1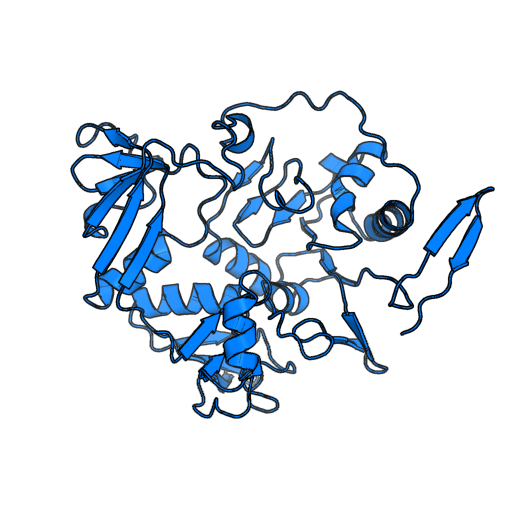0.497 20.060 1.00 97.69 241 ASP A C 1
ATOM 1843 O O . ASP A 1 241 ? -5.926 -11.456 19.648 1.00 97.69 241 ASP A O 1
ATOM 1847 N N . PHE A 1 242 ? -4.801 -9.572 19.229 1.00 98.00 242 PHE A N 1
ATOM 1848 C CA . PHE A 1 242 ? -4.990 -9.567 17.777 1.00 98.00 242 PHE A CA 1
ATOM 1849 C C . PHE A 1 242 ? -3.760 -8.973 17.080 1.00 98.00 242 PHE A C 1
ATOM 1851 O O . PHE A 1 242 ? -2.842 -8.475 17.728 1.00 98.00 242 PHE A O 1
ATOM 1858 N N . VAL A 1 243 ? -3.717 -9.020 15.748 1.00 97.56 243 VAL A N 1
ATOM 1859 C CA . VAL A 1 243 ? -2.620 -8.426 14.972 1.00 97.56 243 VAL A CA 1
ATOM 1860 C C . VAL A 1 243 ? -3.159 -7.450 13.940 1.00 97.56 243 VAL A C 1
ATOM 1862 O O . VAL A 1 243 ? -4.114 -7.747 13.230 1.00 97.56 243 VAL A O 1
ATOM 1865 N N . LEU A 1 244 ? -2.540 -6.275 13.845 1.00 96.75 244 LEU A N 1
ATOM 1866 C CA . LEU A 1 244 ? -2.807 -5.318 12.776 1.00 96.75 244 LEU A CA 1
ATOM 1867 C C . LEU A 1 244 ? -1.714 -5.400 11.714 1.00 96.75 244 LEU A C 1
ATOM 1869 O O . LEU A 1 244 ? -0.535 -5.543 12.031 1.00 96.75 244 LEU A O 1
ATOM 1873 N N . THR A 1 245 ? -2.109 -5.287 10.456 1.00 97.00 245 THR A N 1
ATOM 1874 C CA . THR A 1 245 ? -1.227 -5.295 9.288 1.00 97.00 245 THR A CA 1
ATOM 1875 C C . THR A 1 245 ? -1.428 -4.016 8.484 1.00 97.00 245 THR A C 1
ATOM 1877 O O . THR A 1 245 ? -2.521 -3.448 8.478 1.00 97.00 245 THR A O 1
ATOM 1880 N N . VAL A 1 246 ? -0.371 -3.565 7.813 1.00 95.44 246 VAL A N 1
ATOM 1881 C CA . VAL A 1 246 ? -0.396 -2.430 6.883 1.00 95.44 246 VAL A CA 1
ATOM 1882 C C . VAL A 1 246 ? -0.149 -2.963 5.477 1.00 95.44 246 VAL A C 1
ATOM 1884 O O . VAL A 1 246 ? 0.711 -3.827 5.278 1.00 95.44 246 VAL A O 1
ATOM 1887 N N . GLU A 1 247 ? -0.885 -2.445 4.497 1.00 96.56 247 GLU A N 1
ATOM 1888 C CA . GLU A 1 247 ? -0.879 -2.913 3.109 1.00 96.56 247 GLU A CA 1
ATOM 1889 C C . GLU A 1 247 ? 0.501 -2.829 2.446 1.00 96.56 247 GLU A C 1
ATOM 1891 O O . GLU A 1 247 ? 0.803 -3.583 1.529 1.00 96.56 247 GLU A O 1
ATOM 1896 N N . THR A 1 248 ? 1.367 -1.942 2.934 1.00 96.38 248 THR A N 1
ATOM 1897 C CA . THR A 1 248 ? 2.723 -1.745 2.417 1.00 96.38 248 THR A CA 1
ATOM 1898 C C . THR A 1 248 ? 3.744 -2.762 2.935 1.00 96.38 248 THR A C 1
ATOM 1900 O O . THR A 1 248 ? 4.892 -2.739 2.488 1.00 96.38 248 THR A O 1
ATOM 1903 N N . GLY A 1 249 ? 3.351 -3.654 3.856 1.00 96.94 249 GLY A N 1
ATOM 1904 C CA . GLY A 1 249 ? 4.186 -4.759 4.341 1.00 96.94 249 GLY A CA 1
ATOM 1905 C C . GLY A 1 249 ? 4.339 -4.912 5.863 1.00 96.94 249 GLY A C 1
ATOM 1906 O O . GLY A 1 249 ? 4.459 -6.056 6.308 1.00 96.94 249 GLY A O 1
ATOM 1907 N N . PRO A 1 250 ? 4.355 -3.842 6.687 1.00 96.56 250 PRO A N 1
ATOM 1908 C CA . PRO A 1 250 ? 4.506 -3.981 8.137 1.00 96.56 250 PRO A CA 1
ATOM 1909 C C . PRO A 1 250 ? 3.403 -4.820 8.803 1.00 96.56 250 PRO A C 1
ATOM 1911 O O . PRO A 1 250 ? 2.214 -4.671 8.508 1.00 96.56 250 PRO A O 1
ATOM 1914 N N . VAL A 1 251 ? 3.801 -5.676 9.748 1.00 96.88 251 VAL A N 1
ATOM 1915 C CA . VAL A 1 251 ? 2.911 -6.523 10.556 1.00 96.88 251 VAL A CA 1
ATOM 1916 C C . VAL A 1 251 ? 3.170 -6.277 12.040 1.00 96.88 251 VAL A C 1
ATOM 1918 O O . VAL A 1 251 ? 4.286 -6.461 12.531 1.00 96.88 251 VAL A O 1
ATOM 1921 N N . GLY A 1 252 ? 2.120 -5.913 12.771 1.00 93.62 252 GLY A N 1
ATOM 1922 C CA . GLY A 1 252 ? 2.153 -5.618 14.198 1.00 93.62 252 GLY A CA 1
ATOM 1923 C C . GLY A 1 252 ? 2.928 -4.346 14.554 1.00 93.62 252 GLY A C 1
ATOM 1924 O O . GLY A 1 252 ? 3.175 -3.466 13.727 1.00 93.62 252 GLY A O 1
ATOM 1925 N N . GLY A 1 253 ? 3.320 -4.262 15.823 1.00 88.88 253 GLY A N 1
ATOM 1926 C CA . GLY A 1 253 ? 4.003 -3.099 16.375 1.00 88.88 253 GLY A CA 1
ATOM 1927 C C . GLY A 1 253 ? 3.079 -1.911 16.624 1.00 88.88 253 GLY A C 1
ATOM 1928 O O . GLY A 1 253 ? 1.852 -2.017 16.618 1.00 88.88 253 GLY A O 1
ATOM 1929 N N . ILE A 1 254 ? 3.697 -0.763 16.874 1.00 83.12 254 ILE A N 1
ATOM 1930 C CA . ILE A 1 254 ? 3.023 0.482 17.227 1.00 83.12 254 ILE A CA 1
ATOM 1931 C C . ILE A 1 254 ? 3.082 1.408 16.020 1.00 83.12 254 ILE A C 1
ATOM 1933 O O . ILE A 1 254 ? 4.146 1.928 15.687 1.00 83.12 254 ILE A O 1
ATOM 1937 N N . THR A 1 255 ? 1.941 1.601 15.362 1.00 73.12 255 THR A N 1
ATOM 1938 C CA . THR A 1 255 ? 1.843 2.463 14.181 1.00 73.12 255 THR A CA 1
ATOM 1939 C C . THR A 1 255 ? 1.907 3.927 14.596 1.00 73.12 255 THR A C 1
ATOM 1941 O O . THR A 1 255 ? 1.094 4.389 15.399 1.00 73.12 255 THR A O 1
ATOM 1944 N N . SER A 1 256 ? 2.860 4.669 14.034 1.00 72.06 256 SER A N 1
ATOM 1945 C CA . SER A 1 256 ? 2.855 6.127 14.132 1.00 72.06 256 SER A CA 1
ATOM 1946 C C . SER A 1 256 ? 1.659 6.713 13.363 1.00 72.06 256 SER A C 1
ATOM 1948 O O . SER A 1 256 ? 1.174 6.119 12.404 1.00 72.06 256 SER A O 1
ATOM 1950 N N . GLN A 1 257 ? 1.145 7.868 13.782 1.00 69.62 257 GLN A N 1
ATOM 1951 C CA . GLN A 1 257 ? -0.021 8.510 13.158 1.00 69.62 257 GLN A CA 1
ATOM 1952 C C . GLN A 1 257 ? 0.390 9.638 12.197 1.00 69.62 257 GLN A C 1
ATOM 1954 O O . GLN A 1 257 ? 1.485 10.198 12.284 1.00 69.62 257 GLN A O 1
ATOM 1959 N N . GLY A 1 258 ? -0.516 10.030 11.297 1.00 68.19 258 GLY A N 1
ATOM 1960 C CA . GLY A 1 258 ? -0.333 11.202 10.435 1.00 68.19 258 GLY A CA 1
ATOM 1961 C C . GLY A 1 258 ? 0.783 11.035 9.398 1.00 68.19 258 GLY A C 1
ATOM 1962 O O . GLY A 1 258 ? 0.813 10.051 8.670 1.00 68.19 258 GLY A O 1
ATOM 1963 N N . VAL A 1 259 ? 1.695 12.010 9.303 1.00 61.56 259 VAL A N 1
ATOM 1964 C CA . VAL A 1 259 ? 2.753 12.045 8.265 1.00 61.56 259 VAL A CA 1
ATOM 1965 C C . VAL A 1 259 ? 3.780 10.917 8.377 1.00 61.56 259 VAL A C 1
ATOM 1967 O O . VAL A 1 259 ? 4.485 10.642 7.413 1.00 61.56 259 VAL A O 1
ATOM 1970 N N . ALA A 1 260 ? 3.863 10.273 9.540 1.00 69.75 260 ALA A N 1
ATOM 1971 C CA . ALA A 1 260 ? 4.724 9.122 9.787 1.00 69.75 260 ALA A CA 1
ATOM 1972 C C . ALA A 1 260 ? 3.939 7.796 9.764 1.00 69.75 260 ALA A C 1
ATOM 1974 O O . ALA A 1 260 ? 4.456 6.774 10.210 1.00 69.75 260 ALA A O 1
ATOM 1975 N N . PHE A 1 261 ? 2.692 7.796 9.275 1.00 70.88 261 PHE A N 1
ATOM 1976 C CA . PHE A 1 261 ? 1.898 6.577 9.148 1.00 70.88 261 PHE A CA 1
ATOM 1977 C C . PHE A 1 261 ? 2.647 5.508 8.344 1.00 70.88 261 PHE A C 1
ATOM 1979 O O . PHE A 1 261 ? 3.222 5.792 7.295 1.00 70.88 261 PHE A O 1
ATOM 1986 N N . GLY A 1 262 ? 2.655 4.281 8.866 1.00 66.88 262 GLY A N 1
ATOM 1987 C CA . GLY A 1 262 ? 3.418 3.157 8.318 1.00 66.88 262 GLY A CA 1
ATOM 1988 C C . GLY A 1 262 ? 4.868 3.059 8.810 1.00 66.88 262 GLY A C 1
ATOM 1989 O O . GLY A 1 262 ? 5.495 2.025 8.598 1.00 66.88 262 GLY A O 1
ATOM 1990 N N . ALA A 1 263 ? 5.402 4.070 9.510 1.00 84.81 263 ALA A N 1
ATOM 1991 C CA . ALA A 1 263 ? 6.662 3.955 10.248 1.00 84.81 263 ALA A CA 1
ATOM 1992 C C . ALA A 1 263 ? 6.401 3.386 11.647 1.00 84.81 263 ALA A C 1
ATOM 1994 O O . ALA A 1 263 ? 6.265 4.110 12.638 1.00 84.81 263 ALA A O 1
ATOM 1995 N N . ASN A 1 264 ? 6.256 2.066 11.696 1.00 85.38 264 ASN A N 1
ATOM 1996 C CA . ASN A 1 264 ? 6.006 1.318 12.917 1.00 85.38 264 ASN A CA 1
ATOM 1997 C C . ASN A 1 264 ? 7.305 1.054 13.689 1.00 85.38 264 ASN A C 1
ATOM 1999 O O . ASN A 1 264 ? 8.362 0.848 13.100 1.00 85.38 264 ASN A O 1
ATOM 2003 N N . VAL A 1 265 ? 7.197 0.980 15.014 1.00 89.94 265 VAL A N 1
ATOM 2004 C CA . VAL A 1 265 ? 8.234 0.412 15.895 1.00 89.94 265 VAL A CA 1
ATOM 2005 C C . VAL A 1 265 ? 7.714 -0.872 16.534 1.00 89.94 265 VAL A C 1
ATOM 2007 O O . VAL A 1 265 ? 6.501 -1.085 16.587 1.00 89.94 265 VAL A O 1
ATOM 2010 N N . ASN A 1 266 ? 8.609 -1.727 17.034 1.00 93.62 266 ASN A N 1
ATOM 2011 C CA . ASN A 1 266 ? 8.260 -3.027 17.628 1.00 93.62 266 ASN A CA 1
ATOM 2012 C C . ASN A 1 266 ? 7.463 -3.932 16.659 1.00 93.62 266 ASN A C 1
ATOM 2014 O O . ASN A 1 266 ? 6.594 -4.700 17.080 1.00 93.62 266 ASN A O 1
ATOM 2018 N N . THR A 1 267 ? 7.714 -3.817 15.349 1.00 95.19 267 THR A N 1
ATOM 2019 C CA . THR A 1 267 ? 7.072 -4.655 14.327 1.00 95.19 267 THR A CA 1
ATOM 2020 C C . THR A 1 267 ? 7.429 -6.127 14.526 1.00 95.19 267 THR A C 1
ATOM 2022 O O . THR A 1 267 ? 8.483 -6.484 15.048 1.00 95.19 267 THR A O 1
ATOM 2025 N N . ARG A 1 268 ? 6.515 -7.011 14.124 1.00 96.88 268 ARG A N 1
ATOM 2026 C CA . ARG A 1 268 ? 6.678 -8.468 14.225 1.00 96.88 268 ARG A CA 1
ATOM 2027 C C . ARG A 1 268 ? 7.285 -9.061 12.961 1.00 96.88 268 ARG A C 1
ATOM 2029 O O . ARG A 1 268 ? 8.001 -10.055 13.038 1.00 96.88 268 ARG A O 1
ATOM 2036 N N . ALA A 1 269 ? 6.966 -8.466 11.817 1.00 98.06 269 ALA A N 1
ATOM 2037 C CA . ALA A 1 269 ? 7.515 -8.802 10.514 1.00 98.06 269 ALA A CA 1
ATOM 2038 C C . ALA A 1 269 ? 7.324 -7.627 9.545 1.00 98.06 269 ALA A C 1
ATOM 2040 O O . ALA A 1 269 ? 6.487 -6.748 9.769 1.00 98.06 269 ALA A O 1
ATOM 2041 N N . ILE A 1 270 ? 8.079 -7.649 8.450 1.00 98.25 270 ILE A N 1
ATOM 2042 C CA . ILE A 1 270 ? 7.885 -6.776 7.293 1.00 98.25 270 ILE A CA 1
ATOM 2043 C C . ILE A 1 270 ? 7.891 -7.676 6.058 1.00 98.25 270 ILE A C 1
ATOM 2045 O O . ILE A 1 270 ? 8.876 -8.368 5.796 1.00 98.25 270 ILE A O 1
ATOM 2049 N N . LEU A 1 271 ? 6.782 -7.695 5.323 1.00 98.56 271 LEU A N 1
ATOM 2050 C CA . LEU A 1 271 ? 6.675 -8.359 4.023 1.00 98.56 271 LEU A CA 1
ATOM 2051 C C . LEU A 1 271 ? 6.942 -7.356 2.895 1.00 98.56 271 LEU A C 1
ATOM 2053 O O . LEU A 1 271 ? 6.928 -6.145 3.116 1.00 98.56 271 LEU A O 1
ATOM 2057 N N . ASP A 1 272 ? 7.200 -7.842 1.680 1.00 98.62 272 ASP A N 1
ATOM 2058 C CA . ASP A 1 272 ? 7.066 -6.978 0.506 1.00 98.62 272 ASP A CA 1
ATOM 2059 C C . ASP A 1 272 ? 5.580 -6.674 0.249 1.00 98.62 272 ASP A C 1
ATOM 2061 O O . ASP A 1 272 ? 4.694 -7.473 0.568 1.00 98.62 272 ASP A O 1
ATOM 2065 N N . MET A 1 273 ? 5.311 -5.496 -0.311 1.00 98.75 273 MET A N 1
ATOM 2066 C CA . MET A 1 273 ? 3.951 -4.990 -0.504 1.00 98.75 273 MET A CA 1
ATOM 2067 C C . MET A 1 273 ? 3.131 -5.892 -1.433 1.00 98.75 273 MET A C 1
ATOM 2069 O O . MET A 1 273 ? 1.945 -6.103 -1.194 1.00 98.75 273 MET A O 1
ATOM 2073 N N . THR A 1 274 ? 3.745 -6.455 -2.476 1.00 98.81 274 THR A N 1
ATOM 2074 C CA . THR A 1 274 ? 3.043 -7.323 -3.428 1.00 98.81 274 THR A CA 1
ATOM 2075 C C . THR A 1 274 ? 2.519 -8.585 -2.738 1.00 98.81 274 THR A C 1
ATOM 2077 O O . THR A 1 274 ? 1.348 -8.921 -2.899 1.00 98.81 274 THR A O 1
ATOM 2080 N N . SER A 1 275 ? 3.342 -9.235 -1.910 1.00 98.88 275 SER A N 1
ATOM 2081 C CA . SER A 1 275 ? 2.940 -10.405 -1.117 1.00 98.88 275 SER A CA 1
ATOM 2082 C C . SER A 1 275 ? 1.865 -10.077 -0.073 1.00 98.88 275 SER A C 1
ATOM 2084 O O . SER A 1 275 ? 0.969 -10.887 0.164 1.00 98.88 275 SER A O 1
ATOM 2086 N N . GLN A 1 276 ? 1.913 -8.889 0.542 1.00 98.81 276 GLN A N 1
ATOM 2087 C CA . GLN A 1 276 ? 0.862 -8.450 1.468 1.00 98.81 276 GLN A CA 1
ATOM 2088 C C . GLN A 1 276 ? -0.493 -8.313 0.754 1.00 98.81 276 GLN A C 1
ATOM 2090 O O . GLN A 1 276 ? -1.524 -8.730 1.282 1.00 98.81 276 GLN A O 1
ATOM 2095 N N . PHE A 1 277 ? -0.503 -7.780 -0.470 1.00 98.88 277 PHE A N 1
ATOM 2096 C CA . PHE A 1 277 ? -1.730 -7.689 -1.258 1.00 98.88 277 PHE A CA 1
ATOM 2097 C C . PHE A 1 277 ? -2.230 -9.043 -1.759 1.00 98.88 277 PHE A C 1
ATOM 2099 O O . PHE A 1 277 ? -3.441 -9.232 -1.803 1.00 98.88 277 PHE A O 1
ATOM 2106 N N . ASP A 1 278 ? -1.348 -10.006 -2.048 1.00 98.88 278 ASP A N 1
ATOM 2107 C CA . ASP A 1 278 ? -1.779 -11.383 -2.332 1.00 98.88 278 ASP A CA 1
ATOM 2108 C C . ASP A 1 278 ? -2.591 -11.959 -1.154 1.00 98.88 278 ASP A C 1
ATOM 2110 O O . ASP A 1 278 ? -3.646 -12.565 -1.351 1.00 98.88 278 ASP A O 1
ATOM 2114 N N . PHE A 1 279 ? -2.142 -11.710 0.083 1.00 98.88 279 PHE A N 1
ATOM 2115 C CA . PHE A 1 279 ? -2.865 -12.096 1.298 1.00 98.88 279 PHE A CA 1
ATOM 2116 C C . PHE A 1 279 ? -4.210 -11.361 1.444 1.00 98.88 279 PHE A C 1
ATOM 2118 O O . PHE A 1 279 ? -5.219 -11.988 1.774 1.00 98.88 279 PHE A O 1
ATOM 2125 N N . TYR A 1 280 ? -4.254 -10.054 1.168 1.00 98.81 280 TYR A N 1
ATOM 2126 C CA . TYR A 1 280 ? -5.495 -9.273 1.255 1.00 98.81 280 TYR A CA 1
ATOM 2127 C C . TYR A 1 280 ? -6.521 -9.703 0.212 1.00 98.81 280 TYR A C 1
ATOM 2129 O O . TYR A 1 280 ? -7.668 -9.959 0.566 1.00 98.81 280 TYR A O 1
ATOM 2137 N N . HIS A 1 281 ? -6.110 -9.856 -1.048 1.00 98.75 281 HIS A N 1
ATOM 2138 C CA . HIS A 1 281 ? -6.995 -10.266 -2.141 1.00 98.75 281 HIS A CA 1
ATOM 2139 C C . HIS A 1 281 ? -7.608 -11.644 -1.892 1.00 98.75 281 HIS A C 1
ATOM 2141 O O . HIS A 1 281 ? -8.781 -11.850 -2.191 1.00 98.75 281 HIS A O 1
ATOM 2147 N N . GLY A 1 282 ? -6.857 -12.552 -1.261 1.00 98.50 282 GLY A N 1
ATOM 2148 C CA . GLY A 1 282 ? -7.343 -13.865 -0.834 1.00 98.50 282 GLY A CA 1
ATOM 2149 C C . GLY A 1 282 ? -8.348 -13.851 0.327 1.00 98.50 282 GLY A C 1
ATOM 2150 O O . GLY A 1 282 ? -8.739 -14.923 0.786 1.00 98.50 282 GLY A O 1
ATOM 2151 N N . GLY A 1 283 ? -8.755 -12.678 0.827 1.00 98.38 283 GLY A N 1
ATOM 2152 C CA . GLY A 1 283 ? -9.686 -12.547 1.950 1.00 98.38 283 GLY A CA 1
ATOM 2153 C C . GLY A 1 283 ? -9.058 -12.885 3.303 1.00 98.38 283 GLY A C 1
ATOM 2154 O O . GLY A 1 283 ? -9.759 -13.320 4.218 1.00 98.38 283 GLY A O 1
ATOM 2155 N N . GLY A 1 284 ? -7.737 -12.715 3.427 1.00 98.56 284 GLY A N 1
ATOM 2156 C CA . GLY A 1 284 ? -6.983 -13.044 4.636 1.00 98.56 284 GLY A CA 1
ATOM 2157 C C . GLY A 1 284 ? -7.249 -12.121 5.831 1.00 98.56 284 GLY A C 1
ATOM 2158 O O . GLY A 1 284 ? -6.932 -12.478 6.963 1.00 98.56 284 GLY A O 1
ATOM 2159 N N . LEU A 1 285 ? -7.839 -10.946 5.600 1.00 98.81 285 LEU A N 1
ATOM 2160 C CA . LEU A 1 285 ? -8.236 -10.019 6.657 1.00 98.81 285 LEU A CA 1
ATOM 2161 C C . LEU A 1 285 ? -9.575 -10.433 7.276 1.00 98.81 285 LEU A C 1
ATOM 2163 O O . LEU A 1 285 ? -10.611 -10.427 6.607 1.00 98.81 285 LEU A O 1
ATOM 2167 N N . ASP A 1 286 ? -9.571 -10.687 8.583 1.00 98.81 286 ASP A N 1
ATOM 2168 C CA . ASP A 1 286 ? -10.793 -10.939 9.351 1.00 98.81 286 ASP A CA 1
ATOM 2169 C C . ASP A 1 286 ? -11.633 -9.666 9.506 1.00 98.81 286 ASP A C 1
ATOM 2171 O O . ASP A 1 286 ? -12.865 -9.711 9.547 1.00 98.81 286 ASP A O 1
ATOM 2175 N N . VAL A 1 287 ? -10.967 -8.513 9.618 1.00 98.81 287 VAL A N 1
ATOM 2176 C CA . VAL A 1 287 ? -11.619 -7.211 9.757 1.00 98.81 287 VAL A CA 1
ATOM 2177 C C . VAL A 1 287 ? -10.769 -6.091 9.163 1.00 98.81 287 VAL A C 1
ATOM 2179 O O . VAL A 1 287 ? -9.555 -6.041 9.348 1.00 98.81 287 VAL A O 1
ATOM 2182 N N . CYS A 1 288 ? -11.402 -5.141 8.484 1.00 98.50 288 CYS A N 1
ATOM 2183 C CA . CYS A 1 288 ? -10.749 -3.912 8.055 1.00 98.50 288 CYS A CA 1
ATOM 2184 C C . CYS A 1 288 ? -11.512 -2.674 8.529 1.00 98.50 288 CYS A C 1
ATOM 2186 O O . CYS A 1 288 ? -12.738 -2.686 8.656 1.00 98.50 288 CYS A O 1
ATOM 2188 N N . TYR A 1 289 ? -10.767 -1.603 8.797 1.00 98.31 289 TYR A N 1
ATOM 2189 C CA . TYR A 1 289 ? -11.296 -0.320 9.252 1.00 98.31 289 TYR A CA 1
ATOM 2190 C C . TYR A 1 289 ? -10.912 0.767 8.258 1.00 98.31 289 TYR A C 1
ATOM 2192 O O . TYR A 1 289 ? -9.737 1.113 8.135 1.00 98.31 289 TYR A O 1
ATOM 2200 N N . LEU A 1 290 ? -11.898 1.303 7.543 1.00 97.88 290 LEU A N 1
ATOM 2201 C CA . LEU A 1 290 ? -11.669 2.206 6.418 1.00 97.88 290 LEU A CA 1
ATOM 2202 C C . LEU A 1 290 ? -12.434 3.512 6.601 1.00 97.88 290 LEU A C 1
ATOM 2204 O O . LEU A 1 290 ? -13.589 3.520 7.022 1.00 97.88 290 LEU A O 1
ATOM 2208 N N . SER A 1 291 ? -11.808 4.634 6.254 1.00 95.44 291 SER A N 1
ATOM 2209 C CA . SER A 1 291 ? -12.526 5.904 6.159 1.00 95.44 291 SER A CA 1
ATOM 2210 C C . SER A 1 291 ? -13.364 5.996 4.890 1.00 95.44 291 SER A C 1
ATOM 2212 O O . SER A 1 291 ? -13.060 5.366 3.883 1.00 95.44 291 SER A O 1
ATOM 2214 N N . PHE A 1 292 ? -14.418 6.805 4.948 1.00 96.62 292 PHE A N 1
ATOM 2215 C CA . PHE A 1 292 ? -15.287 7.121 3.819 1.00 96.62 292 PHE A CA 1
ATOM 2216 C C . PHE A 1 292 ? -15.409 8.634 3.648 1.00 96.62 292 PHE A C 1
ATOM 2218 O O . PHE A 1 292 ? -15.269 9.378 4.622 1.00 96.62 292 PHE A O 1
ATOM 2225 N N . ALA A 1 293 ? -15.679 9.084 2.421 1.00 95.12 293 ALA A N 1
ATOM 2226 C CA . ALA A 1 293 ? -16.074 10.467 2.169 1.00 95.12 293 ALA A CA 1
ATOM 2227 C C . ALA A 1 293 ? -17.596 10.590 2.035 1.00 95.12 293 ALA A C 1
ATOM 2229 O O . ALA A 1 293 ? -18.194 11.454 2.669 1.00 95.12 293 ALA A O 1
ATOM 2230 N N . GLU A 1 294 ? -18.217 9.701 1.258 1.00 96.56 294 GLU A N 1
ATOM 2231 C CA . GLU A 1 294 ? -19.665 9.664 1.026 1.00 96.56 294 GLU A CA 1
ATOM 2232 C C . GLU A 1 294 ? -20.168 8.216 1.063 1.00 96.56 294 GLU A C 1
ATOM 2234 O O . GLU A 1 294 ? -19.440 7.294 0.682 1.00 96.56 294 GLU A O 1
ATOM 2239 N N . VAL A 1 295 ? -21.410 8.025 1.517 1.00 98.00 295 VAL A N 1
ATOM 2240 C CA . VAL A 1 295 ? -22.111 6.732 1.533 1.00 98.00 295 VAL A CA 1
ATOM 2241 C C . VAL A 1 295 ? -23.516 6.937 0.975 1.00 98.00 295 VAL A C 1
ATOM 2243 O O . VAL A 1 295 ? -24.200 7.874 1.387 1.00 98.00 295 VAL A O 1
ATOM 2246 N N . ASP A 1 296 ? -23.948 6.085 0.045 1.00 98.12 296 ASP A N 1
ATOM 2247 C CA . ASP A 1 296 ? -25.283 6.173 -0.558 1.00 98.12 296 ASP A CA 1
ATOM 2248 C C . ASP A 1 296 ? -26.299 5.188 0.052 1.00 98.12 296 ASP A C 1
ATOM 2250 O O . ASP A 1 296 ? -25.997 4.390 0.942 1.00 98.12 296 ASP A O 1
ATOM 2254 N N . GLN A 1 297 ? -27.540 5.234 -0.443 1.00 98.00 297 GLN A N 1
ATOM 2255 C CA . GLN A 1 297 ? -28.641 4.388 0.033 1.00 98.00 297 GLN A CA 1
ATOM 2256 C C . GLN A 1 297 ? -28.472 2.885 -0.257 1.00 98.00 297 GLN A C 1
ATOM 2258 O O . GLN A 1 297 ? -29.220 2.076 0.291 1.00 98.00 297 GLN A O 1
ATOM 2263 N N . HIS A 1 298 ? -27.549 2.515 -1.146 1.00 98.06 298 HIS A N 1
ATOM 2264 C CA . HIS A 1 298 ? -27.239 1.131 -1.499 1.00 98.06 298 HIS A CA 1
ATOM 2265 C C . HIS A 1 298 ? -26.063 0.586 -0.680 1.00 98.06 298 HIS A C 1
ATOM 2267 O O . HIS A 1 298 ? -25.747 -0.597 -0.782 1.00 98.06 298 HIS A O 1
ATOM 2273 N N . GLY A 1 299 ? -25.434 1.433 0.144 1.00 97.38 299 GLY A N 1
ATOM 2274 C CA . GLY A 1 299 ? -24.233 1.098 0.898 1.00 97.38 299 GLY A CA 1
ATOM 2275 C C . GLY A 1 299 ? -22.945 1.251 0.089 1.00 97.38 299 GLY A C 1
ATOM 2276 O O . GLY A 1 299 ? -21.898 0.796 0.548 1.00 97.38 299 GLY A O 1
ATOM 2277 N N . ASN A 1 300 ? -22.990 1.889 -1.086 1.00 98.31 300 ASN A N 1
ATOM 2278 C CA . ASN A 1 300 ? -21.777 2.192 -1.840 1.00 98.31 300 ASN A CA 1
ATOM 2279 C C . ASN A 1 300 ? -20.977 3.275 -1.117 1.00 98.31 300 ASN A C 1
ATOM 2281 O O . ASN A 1 300 ? -21.550 4.190 -0.523 1.00 98.31 300 ASN A O 1
ATOM 2285 N N . VAL A 1 301 ? -19.649 3.201 -1.222 1.00 98.19 301 VAL A N 1
ATOM 2286 C CA . VAL A 1 301 ? -18.737 4.138 -0.561 1.00 98.19 301 VAL A CA 1
ATOM 2287 C C . VAL A 1 301 ? -17.864 4.868 -1.577 1.00 98.19 301 VAL A C 1
ATOM 2289 O O . VAL A 1 301 ? -17.130 4.258 -2.356 1.00 98.19 301 VAL A O 1
ATOM 2292 N N . GLY A 1 302 ? -17.916 6.198 -1.540 1.00 96.81 302 GLY A N 1
ATOM 2293 C CA . GLY A 1 302 ? -17.068 7.081 -2.335 1.00 96.81 302 GLY A CA 1
ATOM 2294 C C . GLY A 1 302 ? -15.826 7.524 -1.560 1.00 96.81 302 GLY A C 1
ATOM 2295 O O . GLY A 1 302 ? -15.944 8.118 -0.489 1.00 96.81 302 GLY A O 1
ATOM 2296 N N . VAL A 1 303 ? -14.632 7.265 -2.112 1.00 95.69 303 VAL A N 1
AT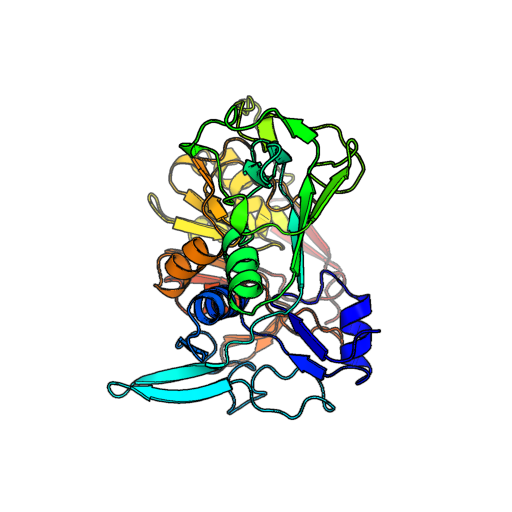OM 2297 C CA . VAL A 1 303 ? -13.342 7.755 -1.565 1.00 95.69 303 VAL A CA 1
ATOM 2298 C C . VAL A 1 303 ? -12.367 8.300 -2.613 1.00 95.69 303 VAL A C 1
ATOM 2300 O O . VAL A 1 303 ? -11.551 9.165 -2.310 1.00 95.69 303 VAL A O 1
ATOM 2303 N N . HIS A 1 304 ? -12.439 7.818 -3.857 1.00 95.56 304 HIS A N 1
ATOM 2304 C CA . HIS A 1 304 ? -11.404 8.063 -4.871 1.00 95.56 304 HIS A CA 1
ATOM 2305 C C . HIS A 1 304 ? -11.426 9.488 -5.460 1.00 95.56 304 HIS A C 1
ATOM 2307 O O . HIS A 1 304 ? -10.422 9.950 -6.013 1.00 95.56 304 HIS A O 1
ATOM 2313 N N . LYS A 1 305 ? -12.556 10.194 -5.336 1.00 94.69 305 LYS A N 1
ATOM 2314 C CA . LYS A 1 305 ? -12.738 11.604 -5.7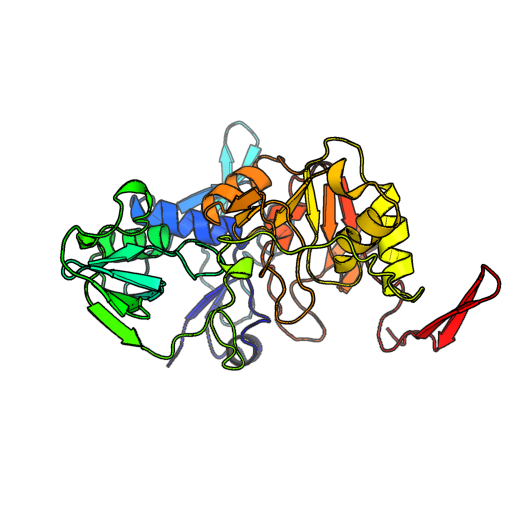03 1.00 94.69 305 LYS A CA 1
ATOM 2315 C C . LYS A 1 305 ? -13.489 12.323 -4.589 1.00 94.69 305 LYS A C 1
ATOM 2317 O O . LYS A 1 305 ? -14.475 11.800 -4.083 1.00 94.69 305 LYS A O 1
ATOM 2322 N N . PHE A 1 306 ? -13.050 13.529 -4.239 1.00 91.50 306 PHE A N 1
ATOM 2323 C CA . PHE A 1 306 ? -13.701 14.346 -3.217 1.00 91.50 306 PHE A CA 1
ATOM 2324 C C . PHE A 1 306 ? -13.639 15.827 -3.589 1.00 91.50 306 PHE A C 1
ATOM 2326 O O . PHE A 1 306 ? -12.558 16.368 -3.802 1.00 91.50 306 PHE A O 1
ATOM 2333 N N . ASN A 1 307 ? -14.787 16.506 -3.676 1.00 89.12 307 ASN A N 1
ATOM 2334 C CA . ASN A 1 307 ? -14.873 17.936 -4.024 1.00 89.12 307 ASN A CA 1
ATOM 2335 C C . ASN A 1 307 ? -14.101 18.328 -5.298 1.00 89.12 307 ASN A C 1
ATOM 2337 O O . ASN A 1 307 ? -13.395 19.335 -5.328 1.00 89.12 307 ASN A O 1
ATOM 2341 N N . GLY A 1 308 ? -14.207 17.504 -6.342 1.00 88.38 308 GLY A N 1
ATOM 2342 C CA . GLY A 1 308 ? -13.495 17.703 -7.607 1.00 88.38 308 GLY A CA 1
ATOM 2343 C C . GLY A 1 308 ? -12.008 17.334 -7.570 1.00 88.38 308 GLY A C 1
ATOM 2344 O O . GLY A 1 308 ? -11.366 17.368 -8.615 1.00 88.38 308 GLY A O 1
ATOM 2345 N N . LYS A 1 309 ? -11.467 16.947 -6.407 1.00 95.56 309 LYS A N 1
ATOM 2346 C CA . LYS A 1 309 ? -10.087 16.481 -6.260 1.00 95.56 309 LYS A CA 1
ATOM 2347 C C . LYS A 1 309 ? -9.965 14.982 -6.455 1.00 95.56 309 LYS A C 1
ATOM 2349 O O . LYS A 1 309 ? -10.772 14.214 -5.930 1.00 95.56 309 LYS A O 1
ATOM 2354 N N . ILE A 1 310 ? -8.942 14.572 -7.199 1.00 97.38 310 ILE A N 1
ATOM 2355 C CA . ILE A 1 310 ? -8.602 13.163 -7.402 1.00 97.38 310 ILE A CA 1
ATOM 2356 C C . ILE A 1 310 ? -7.711 12.701 -6.244 1.00 97.38 310 ILE A C 1
ATOM 2358 O O . ILE A 1 310 ? -6.556 13.119 -6.127 1.00 97.38 310 ILE A O 1
ATOM 2362 N N . MET A 1 311 ? -8.246 11.800 -5.418 1.00 97.00 311 MET A N 1
ATOM 2363 C CA . MET A 1 311 ? -7.529 11.172 -4.302 1.00 97.00 311 MET A CA 1
ATOM 2364 C C . MET A 1 311 ? -6.919 9.826 -4.709 1.00 97.00 311 MET A C 1
ATOM 2366 O O . MET A 1 311 ? -5.815 9.485 -4.286 1.00 97.00 311 MET A O 1
ATOM 2370 N N . GLY A 1 312 ? -7.593 9.094 -5.597 1.00 97.06 312 GLY A N 1
ATOM 2371 C CA . GLY A 1 312 ? -7.247 7.714 -5.933 1.00 97.06 312 GLY A CA 1
ATOM 2372 C C . GLY A 1 312 ? -7.628 6.732 -4.823 1.00 97.06 312 GLY A C 1
ATOM 2373 O O . GLY A 1 312 ? -8.186 7.120 -3.799 1.00 97.06 312 GLY A O 1
ATOM 2374 N N . THR A 1 313 ? -7.366 5.448 -5.041 1.00 96.69 313 THR A N 1
ATOM 2375 C CA . THR A 1 313 ? -7.841 4.376 -4.150 1.00 96.69 313 THR A CA 1
ATOM 2376 C C . THR A 1 313 ? -6.873 4.035 -3.027 1.00 96.69 313 THR A C 1
ATOM 2378 O O . THR A 1 313 ? -7.311 3.646 -1.948 1.00 96.69 313 THR A O 1
ATOM 2381 N N . GLY A 1 314 ? -5.564 4.104 -3.281 1.00 96.50 314 GLY A N 1
ATOM 2382 C CA . GLY A 1 314 ? -4.602 3.360 -2.469 1.00 96.50 314 GLY A CA 1
ATOM 2383 C C . GLY A 1 314 ? -4.999 1.887 -2.416 1.00 96.50 314 GLY A C 1
ATOM 2384 O O . GLY A 1 314 ? -5.499 1.351 -3.411 1.00 96.50 314 GLY A O 1
ATOM 2385 N N . GLY A 1 315 ? -4.843 1.270 -1.246 1.00 97.62 315 GLY A N 1
ATOM 2386 C CA . GLY A 1 315 ? -5.307 -0.093 -0.981 1.00 97.62 315 GLY A CA 1
ATOM 2387 C C . GLY A 1 315 ? -6.813 -0.234 -0.720 1.00 97.62 315 GLY A C 1
ATOM 2388 O O . GLY A 1 315 ? -7.255 -1.330 -0.401 1.00 97.62 315 GLY A O 1
ATOM 2389 N N . PHE A 1 316 ? -7.625 0.832 -0.806 1.00 98.50 316 PHE A N 1
ATOM 2390 C CA . PHE A 1 316 ? -9.028 0.789 -0.359 1.00 98.50 316 PHE A CA 1
ATOM 2391 C C . PHE A 1 316 ? -9.848 -0.310 -1.048 1.00 98.50 316 PHE A C 1
ATOM 2393 O O . PHE A 1 316 ? -10.554 -1.057 -0.373 1.00 98.50 316 PHE A O 1
ATOM 2400 N N . ILE A 1 317 ? -9.756 -0.422 -2.379 1.00 98.75 317 ILE A N 1
ATOM 2401 C CA . ILE A 1 317 ? -10.479 -1.458 -3.136 1.00 98.75 317 ILE A CA 1
ATOM 2402 C C . ILE A 1 317 ? -9.905 -2.838 -2.809 1.00 98.75 317 ILE A C 1
ATOM 2404 O O . ILE A 1 317 ? -10.667 -3.759 -2.544 1.00 98.75 317 ILE A O 1
ATOM 2408 N N . ASP A 1 318 ? -8.577 -2.965 -2.765 1.00 98.81 318 ASP A N 1
ATOM 2409 C CA . ASP A 1 318 ? -7.889 -4.220 -2.451 1.00 98.81 318 ASP A CA 1
ATOM 2410 C C . ASP A 1 318 ? -8.296 -4.792 -1.082 1.00 98.81 318 ASP A C 1
ATOM 2412 O O . ASP A 1 318 ? -8.404 -6.002 -0.923 1.00 98.81 318 ASP A O 1
ATOM 2416 N N . ILE A 1 319 ? -8.536 -3.915 -0.102 1.00 98.75 319 ILE A N 1
ATOM 2417 C CA . ILE A 1 319 ? -8.912 -4.278 1.267 1.00 98.75 319 ILE A CA 1
ATOM 2418 C C . ILE A 1 319 ? -10.424 -4.525 1.379 1.00 98.75 319 ILE A C 1
ATOM 2420 O O . ILE A 1 319 ? -10.851 -5.517 1.967 1.00 98.75 319 ILE A O 1
ATOM 2424 N N . SER A 1 320 ? -11.255 -3.629 0.841 1.00 98.56 320 SER A N 1
ATOM 2425 C CA . SER A 1 320 ? -12.718 -3.708 0.994 1.00 98.56 320 SER A CA 1
ATOM 2426 C C . SER A 1 320 ? -13.389 -4.751 0.103 1.00 98.56 320 SER A C 1
ATOM 2428 O O . SER A 1 320 ? -14.539 -5.089 0.356 1.00 98.56 320 SER A O 1
ATOM 2430 N N . ALA A 1 321 ? -12.710 -5.274 -0.920 1.00 98.31 321 ALA A N 1
ATOM 2431 C CA . ALA A 1 321 ? -13.318 -6.233 -1.836 1.00 98.31 321 ALA A CA 1
ATOM 2432 C C . ALA A 1 321 ? -13.610 -7.595 -1.181 1.00 98.31 321 ALA A C 1
ATOM 2434 O O . ALA A 1 321 ? -14.670 -8.165 -1.428 1.00 98.31 321 ALA A O 1
ATOM 2435 N N . THR A 1 322 ? -12.688 -8.122 -0.365 1.00 98.12 322 THR A N 1
ATOM 2436 C CA . THR A 1 322 ? -12.755 -9.521 0.106 1.00 98.12 322 THR A CA 1
ATOM 2437 C C . THR A 1 322 ? -12.475 -9.720 1.599 1.00 98.12 322 THR A C 1
ATOM 2439 O O . THR A 1 322 ? -12.540 -10.853 2.077 1.00 98.12 322 THR A O 1
ATOM 2442 N N . SER A 1 323 ? -12.211 -8.652 2.369 1.00 98.44 323 SER A N 1
ATOM 2443 C CA . SER A 1 323 ? -12.126 -8.752 3.838 1.00 98.44 323 SER A CA 1
ATOM 2444 C C . SER A 1 323 ? -13.433 -9.283 4.432 1.00 98.44 323 SER A C 1
ATOM 2446 O O . SER A 1 323 ? -14.517 -8.858 4.033 1.00 98.44 323 SER A O 1
ATOM 2448 N N . GLN A 1 324 ? -13.344 -10.150 5.443 1.00 98.50 324 GLN A N 1
ATOM 2449 C CA . GLN A 1 324 ? -14.519 -10.838 5.999 1.00 98.50 324 GLN A CA 1
ATOM 2450 C C . GLN A 1 324 ? -15.501 -9.879 6.695 1.00 98.50 324 GLN A C 1
ATOM 2452 O O . GLN A 1 324 ? -16.720 -10.045 6.612 1.00 98.50 324 GLN A O 1
ATOM 2457 N N . LYS A 1 325 ? -14.980 -8.854 7.384 1.00 98.75 325 LYS A N 1
ATOM 2458 C CA . LYS A 1 325 ? -15.761 -7.749 7.960 1.00 98.75 325 LYS A CA 1
ATOM 2459 C C . LYS A 1 325 ? -15.189 -6.406 7.521 1.00 98.75 325 LYS A C 1
ATOM 2461 O O . LYS A 1 325 ? -14.017 -6.129 7.750 1.00 98.75 325 LYS A O 1
ATOM 2466 N N . ILE A 1 326 ? -16.041 -5.536 6.987 1.00 98.62 326 ILE A N 1
ATOM 2467 C CA . ILE A 1 326 ? -15.654 -4.197 6.527 1.00 98.62 326 ILE A CA 1
ATOM 2468 C C . ILE A 1 326 ? -16.321 -3.159 7.426 1.00 98.62 326 ILE A C 1
ATOM 2470 O O . ILE A 1 326 ? -17.546 -3.047 7.454 1.00 98.62 326 ILE A O 1
ATOM 2474 N N . ILE A 1 327 ? -15.519 -2.415 8.186 1.00 98.62 327 ILE A N 1
ATOM 2475 C CA . ILE A 1 327 ? -15.995 -1.418 9.147 1.00 98.62 327 ILE A CA 1
ATOM 2476 C C . ILE A 1 327 ? -15.650 -0.022 8.632 1.00 98.62 327 ILE A C 1
ATOM 2478 O O . ILE A 1 327 ? -14.512 0.441 8.720 1.00 98.62 327 ILE A O 1
ATOM 2482 N N . PHE A 1 328 ? -16.655 0.677 8.113 1.00 98.44 328 PHE A N 1
ATOM 2483 C CA . PHE A 1 328 ? -16.502 2.062 7.687 1.00 98.44 328 PHE A CA 1
ATOM 2484 C C . PHE A 1 328 ? -16.552 3.018 8.886 1.00 98.44 328 PHE A C 1
ATOM 2486 O O . PHE A 1 328 ? -17.480 2.989 9.693 1.00 98.44 328 PHE A O 1
ATOM 2493 N N . CYS A 1 329 ? -15.538 3.876 9.012 1.00 98.31 329 CYS A N 1
ATOM 2494 C CA . CYS A 1 329 ? -15.364 4.803 10.127 1.00 98.31 329 CYS A CA 1
ATOM 2495 C C . CYS A 1 329 ? -15.288 6.253 9.635 1.00 98.31 329 CYS A C 1
ATOM 2497 O O . CYS A 1 329 ? -14.390 6.625 8.879 1.00 98.31 329 CYS A O 1
ATOM 2499 N N . GLY A 1 330 ? -16.186 7.099 10.133 1.00 97.12 330 GLY A N 1
ATOM 2500 C CA . GLY A 1 330 ? -16.279 8.502 9.742 1.00 97.12 330 GLY A CA 1
ATOM 2501 C C . GLY A 1 330 ? -17.237 9.273 10.640 1.00 97.12 330 GLY A C 1
ATOM 2502 O O . GLY A 1 330 ? -17.703 8.765 11.662 1.00 97.12 330 GLY A O 1
ATOM 2503 N N . THR A 1 331 ? -17.515 10.512 10.257 1.00 97.69 331 THR A N 1
ATOM 2504 C CA . THR A 1 331 ? -18.572 11.331 10.853 1.00 97.69 331 THR A CA 1
ATOM 2505 C C . THR A 1 331 ? -19.822 11.267 9.986 1.00 97.69 331 THR A C 1
ATOM 2507 O O . THR A 1 331 ? -19.733 11.000 8.792 1.00 97.69 331 THR A O 1
ATOM 2510 N N . LEU A 1 332 ? -20.992 11.507 10.585 1.00 97.81 332 LEU A N 1
ATOM 2511 C CA . LEU A 1 332 ? -22.253 11.498 9.838 1.00 97.81 332 LEU A CA 1
ATOM 2512 C C . LEU A 1 332 ? -22.347 12.682 8.863 1.00 97.81 332 LEU A C 1
ATOM 2514 O O . LEU A 1 332 ? -22.815 12.519 7.745 1.00 97.81 332 LEU A O 1
ATOM 2518 N N . THR A 1 333 ? -21.888 13.856 9.296 1.00 96.81 333 THR A N 1
ATOM 2519 C CA . THR A 1 333 ? -21.826 15.087 8.499 1.00 96.81 333 THR A CA 1
ATOM 2520 C C . THR A 1 333 ? -20.374 15.524 8.320 1.00 96.81 333 THR A C 1
ATOM 2522 O O . THR A 1 333 ? -19.507 15.264 9.167 1.00 96.81 333 THR A O 1
ATOM 2525 N N . ALA A 1 334 ? -20.092 16.199 7.208 1.00 93.94 334 ALA A N 1
ATOM 2526 C CA . ALA A 1 334 ? -18.781 16.745 6.878 1.00 93.94 334 ALA A CA 1
ATOM 2527 C C . ALA A 1 334 ? -18.775 18.282 6.954 1.00 93.94 334 ALA A C 1
ATOM 2529 O O . ALA A 1 334 ? -19.795 18.949 7.106 1.00 93.94 334 ALA A O 1
ATOM 2530 N N . GLY A 1 335 ? -17.592 18.894 6.854 1.00 91.75 335 GLY A N 1
ATOM 2531 C CA . GLY A 1 335 ? -17.461 20.355 6.853 1.00 91.75 335 GLY A CA 1
ATOM 2532 C C . GLY A 1 335 ? -17.549 20.974 8.249 1.00 91.75 335 GLY A C 1
ATOM 2533 O O . GLY A 1 335 ? -18.482 21.714 8.553 1.00 91.75 335 GLY A O 1
ATOM 2534 N N . SER A 1 336 ? -16.508 20.752 9.059 1.00 94.12 336 SER A N 1
ATOM 2535 C CA . SER A 1 336 ? -16.272 21.380 10.374 1.00 94.12 336 SER A CA 1
ATOM 2536 C C . SER A 1 336 ? -17.220 20.986 11.519 1.00 94.12 336 SER A C 1
ATOM 2538 O O . SER A 1 336 ? -17.433 21.791 12.424 1.00 94.12 336 SER A O 1
ATOM 2540 N N . LEU A 1 337 ? -17.727 19.747 11.521 1.00 97.56 337 LEU A N 1
ATOM 2541 C CA . LEU A 1 337 ? -18.399 19.156 12.685 1.00 97.56 337 LEU A CA 1
ATOM 2542 C C . LEU A 1 337 ? -17.503 19.264 13.934 1.00 97.56 337 LEU A C 1
ATOM 2544 O O . LEU A 1 337 ? -16.340 18.852 13.908 1.00 97.56 337 LEU A O 1
ATOM 2548 N N . LYS A 1 338 ? -18.045 19.791 15.036 1.00 97.50 338 LYS A N 1
ATOM 2549 C CA . LYS A 1 338 ? -17.390 19.824 16.351 1.00 97.50 338 LYS A CA 1
ATOM 2550 C C . LYS A 1 338 ? -18.277 19.154 17.382 1.00 97.50 338 LYS A C 1
ATOM 2552 O O . LYS A 1 338 ? -19.442 19.512 17.543 1.00 97.50 338 LYS A O 1
ATOM 2557 N N . THR A 1 339 ? -17.689 18.223 18.116 1.00 97.88 339 THR A N 1
ATOM 2558 C CA . THR A 1 339 ? -18.366 17.461 19.162 1.00 97.88 339 THR A CA 1
ATOM 2559 C C . THR A 1 339 ? -17.521 17.435 20.423 1.00 97.88 339 THR A C 1
ATOM 2561 O O . THR A 1 339 ? -16.294 17.370 20.335 1.00 97.88 339 THR A O 1
ATOM 2564 N N . GLU A 1 340 ? -18.171 17.393 21.575 1.00 97.38 340 GLU A N 1
ATOM 2565 C CA . GLU A 1 340 ? -17.539 17.125 22.866 1.00 97.38 340 GLU A CA 1
ATOM 2566 C C . GLU A 1 340 ? -18.203 15.927 23.550 1.00 97.38 340 GLU A C 1
ATOM 2568 O O . GLU A 1 340 ? -19.357 15.596 23.266 1.00 97.38 340 GLU A O 1
ATOM 2573 N N . ILE A 1 341 ? -17.459 15.275 24.443 1.00 97.50 341 ILE A N 1
ATOM 2574 C CA . ILE A 1 341 ? -17.978 14.225 25.312 1.00 97.50 341 ILE A CA 1
ATOM 2575 C C . ILE A 1 341 ? -17.877 14.732 26.750 1.00 97.50 341 ILE A C 1
ATOM 2577 O O . ILE A 1 341 ? -16.773 14.860 27.277 1.00 97.50 341 ILE A O 1
ATOM 2581 N N . THR A 1 342 ? -19.016 15.024 27.375 1.00 96.50 342 THR A N 1
ATOM 2582 C CA . THR A 1 342 ? -19.119 15.554 28.745 1.00 96.50 342 THR A CA 1
ATOM 2583 C C . THR A 1 342 ? -20.274 14.864 29.474 1.00 96.50 342 THR A C 1
ATOM 2585 O O . THR A 1 342 ? -21.272 14.494 28.858 1.00 96.50 342 THR A O 1
ATOM 2588 N N . ASP A 1 343 ? -20.109 14.585 30.771 1.00 95.25 343 ASP A N 1
ATOM 2589 C CA . ASP A 1 343 ? -21.115 13.915 31.620 1.00 95.25 343 ASP A CA 1
ATOM 2590 C C . ASP A 1 343 ? -21.711 12.621 31.025 1.00 95.25 343 ASP A C 1
ATOM 2592 O O . ASP A 1 343 ? -22.904 12.332 31.146 1.00 95.25 343 ASP A O 1
ATOM 2596 N N . GLY A 1 344 ? -20.874 11.833 30.339 1.00 95.50 344 GLY A N 1
ATOM 2597 C CA . GLY A 1 344 ? -21.279 10.575 29.703 1.00 95.50 344 GLY A CA 1
ATOM 2598 C C . GLY A 1 344 ? -22.163 10.737 28.459 1.00 95.50 344 GLY A C 1
ATOM 2599 O O . GLY A 1 344 ? -22.766 9.761 28.017 1.00 95.50 344 GLY A O 1
ATOM 2600 N N . LYS A 1 345 ? -22.253 11.944 27.888 1.00 97.00 345 LYS A N 1
ATOM 2601 C CA . LYS A 1 345 ? -23.063 12.263 26.705 1.00 97.00 345 LYS A CA 1
ATOM 2602 C C . LYS A 1 345 ? -22.212 12.855 25.586 1.00 97.00 345 LYS A C 1
ATOM 2604 O O . LYS A 1 345 ? -21.155 13.430 25.828 1.00 97.00 345 LYS A O 1
ATOM 2609 N N . LEU A 1 346 ? -22.694 12.707 24.354 1.00 97.75 346 LEU A N 1
ATOM 2610 C CA . LEU A 1 346 ? -22.149 13.377 23.176 1.00 97.75 346 LEU A CA 1
ATOM 2611 C C . LEU A 1 346 ? -22.927 14.676 22.941 1.00 97.75 346 LEU A C 1
ATOM 2613 O O . LEU A 1 346 ? -24.131 14.617 22.695 1.00 97.75 346 LEU A O 1
ATOM 2617 N N . ASN A 1 347 ? -22.241 15.818 22.951 1.00 97.81 347 ASN A N 1
ATOM 2618 C CA . ASN A 1 347 ? -22.831 17.101 22.569 1.00 97.81 347 ASN A CA 1
ATOM 2619 C C . ASN A 1 347 ? -22.279 17.544 21.209 1.00 97.81 347 ASN A C 1
ATOM 2621 O O . ASN A 1 347 ? -21.064 17.560 20.988 1.00 97.81 347 ASN A O 1
ATOM 2625 N N . ILE A 1 348 ? -23.172 17.940 20.300 1.00 98.00 348 ILE A N 1
ATOM 2626 C CA . ILE A 1 348 ? -22.810 18.556 19.018 1.00 98.00 348 ILE A CA 1
ATOM 2627 C C . ILE A 1 348 ? -22.696 20.063 19.252 1.00 98.00 348 ILE A C 1
ATOM 2629 O O . ILE A 1 348 ? -23.698 20.758 19.392 1.00 98.00 348 ILE A O 1
ATOM 2633 N N . LEU A 1 349 ? -21.461 20.563 19.315 1.00 97.50 349 LEU A N 1
ATOM 2634 C CA . LEU A 1 349 ? -21.166 21.986 19.522 1.00 97.50 349 LEU A CA 1
ATOM 2635 C C . LEU A 1 349 ? -21.350 22.799 18.240 1.00 97.50 349 LEU A C 1
ATOM 2637 O O . LEU A 1 349 ? -21.697 23.976 18.278 1.00 97.50 349 LEU A O 1
ATOM 2641 N N . GLN A 1 350 ? -21.062 22.175 17.100 1.00 98.12 350 GLN A N 1
ATOM 2642 C CA . GLN A 1 350 ? -21.217 22.768 15.781 1.00 98.12 350 GLN A CA 1
ATOM 2643 C C . GLN A 1 350 ? -21.513 21.654 14.784 1.00 98.12 350 GLN A C 1
ATOM 2645 O O . GLN A 1 350 ? -20.691 20.755 14.633 1.00 98.12 350 GLN A O 1
ATOM 2650 N N . GLU A 1 351 ? -22.646 21.732 14.093 1.00 97.88 351 GLU A N 1
ATOM 2651 C CA . GLU A 1 351 ? -23.007 20.765 13.055 1.00 97.88 351 GLU A CA 1
ATOM 2652 C C . GLU A 1 351 ? -22.122 20.919 11.802 1.00 97.88 351 GLU A C 1
ATOM 2654 O O . GLU A 1 351 ? -21.614 22.009 11.496 1.00 97.88 351 GLU A O 1
ATOM 2659 N N . GLY A 1 352 ? -21.929 19.810 11.086 1.00 96.50 352 GLY A N 1
ATOM 2660 C CA . GLY A 1 352 ? -21.361 19.795 9.746 1.00 96.50 352 GLY A CA 1
ATOM 2661 C C . GLY A 1 352 ? -22.251 20.532 8.742 1.00 96.50 352 GLY A C 1
ATOM 2662 O O . GLY A 1 352 ? -23.437 20.764 8.958 1.00 96.50 352 GLY A O 1
ATOM 2663 N N . ARG A 1 353 ? -21.662 20.959 7.628 1.00 94.25 353 ARG A N 1
ATOM 2664 C CA . ARG A 1 353 ? -22.345 21.744 6.584 1.00 94.25 353 ARG A CA 1
ATOM 2665 C C . ARG A 1 353 ? -22.534 20.977 5.278 1.00 94.25 353 ARG A C 1
ATOM 2667 O O . ARG A 1 353 ? -22.892 21.599 4.278 1.00 94.25 353 ARG A O 1
ATOM 2674 N N . ARG A 1 354 ? -22.195 19.689 5.257 1.00 79.56 354 ARG A N 1
ATOM 2675 C CA . ARG A 1 354 ? -22.266 18.811 4.090 1.00 79.56 354 ARG A CA 1
ATOM 2676 C C . ARG A 1 354 ? -22.700 17.422 4.493 1.00 79.56 354 ARG A C 1
ATOM 2678 O O . ARG A 1 354 ? -22.247 16.983 5.578 1.00 79.56 354 ARG A O 1
#

Foldseek 3Di:
DAAEDEDQWAQVPQVVLVCLLVLVHWYFHDNQLLQLVLLLCLLVVHQWDKAQQQPPHCCAPVHPVRTRHDNHDDHQWDWDADPNDIIITGTRDQDQEAEEEAAEEEPLQQGARLQALADANRQSNLSSNVSVVHAYEYEYLYYDHPPPDDPVRGDHDSVSHDHYDHDVQDDNAPDSDHGDNQSSQNDADPPVDQDDDPPFQLLVLLVVVLVVDDFAFEEEEDADSNPCNLSSCVNVVRNVRYKYDYLQFFIHADADHDRRGSSGGPTPTGDHNNVSLVCQSVQVGQEYEEEADDADPVRDTDDQDDPSGGGHQHNNSSNPVRHNYYHYTDDPAAADFGWDQDPNDIDGPDDHPD

Radius of gyration: 21.51 Å; chains: 1; bounding box: 62×44×56 Å

Organism: Salmonella enterica I (NCBI:txid59201)